Protein AF-A0AAP8TWR6-F1 (afdb_monomer)

Secondary structure (DSSP, 8-state):
--------EE----TT-HHHHHHHHHHHHHHHHHHHHHGGGGS-HHHHHHHHHTT----PPTTEEEE-HHHHHHHHSTT-EEEEEEEEEEEEEE-GGGEE---SS-SS--TTS------HHHHHHHHHHHTT-EETTEES---EEEEETTSS-EEESS-HHHHHHHHHTT--EEEEEEEEE---GGG-EEEEEETTTEEEEEETTEEEE-TTHHHHHHHHHHTT--EEEEEE-TTHHHHHHHHHHHHHHSEEE-

Radius of gyration: 19.68 Å; Cα contacts (8 Å, |Δi|>4): 459; chains: 1; bounding box: 56×36×54 Å

Structure (mmCIF, N/CA/C/O backbone):
data_AF-A0AAP8TWR6-F1
#
_entry.id   AF-A0AAP8TWR6-F1
#
loop_
_atom_site.group_PDB
_atom_site.id
_atom_site.type_symbol
_atom_site.label_atom_id
_atom_site.label_alt_id
_atom_site.label_comp_id
_atom_site.label_asym_id
_atom_site.label_entity_id
_atom_site.label_seq_id
_atom_site.pdbx_PDB_ins_code
_atom_site.Cartn_x
_atom_site.Cartn_y
_atom_site.Cartn_z
_atom_site.occupancy
_atom_site.B_iso_or_equiv
_atom_site.auth_seq_id
_atom_site.auth_comp_id
_atom_site.auth_asym_id
_atom_site.auth_atom_id
_atom_site.pdbx_PDB_model_num
ATOM 1 N N . MET A 1 1 ? 29.229 -14.280 -26.559 1.00 38.06 1 MET A N 1
ATOM 2 C CA . MET A 1 1 ? 28.395 -13.403 -25.715 1.00 38.06 1 MET A CA 1
ATOM 3 C C . MET A 1 1 ? 28.682 -13.798 -24.286 1.00 38.06 1 MET A C 1
ATOM 5 O O . MET A 1 1 ? 28.251 -14.865 -23.877 1.00 38.06 1 MET A O 1
ATOM 9 N N . GLU A 1 2 ? 29.515 -13.028 -23.591 1.00 31.95 2 GLU A N 1
ATOM 10 C CA . GLU A 1 2 ? 29.757 -13.240 -22.164 1.00 31.95 2 GLU A CA 1
ATOM 11 C C . GLU A 1 2 ? 28.466 -12.916 -21.410 1.00 31.95 2 GLU A C 1
ATOM 13 O O . GLU A 1 2 ? 27.998 -11.775 -21.433 1.00 31.95 2 GLU A O 1
ATOM 18 N N . GLU A 1 3 ? 27.874 -13.921 -20.761 1.00 39.59 3 GLU A N 1
ATOM 19 C CA . GLU A 1 3 ? 26.918 -13.695 -19.683 1.00 39.59 3 GLU A CA 1
ATOM 20 C C . GLU A 1 3 ? 27.670 -12.958 -18.577 1.00 39.59 3 GLU A C 1
ATOM 22 O O . GLU A 1 3 ? 28.347 -13.543 -17.734 1.00 39.59 3 GLU A O 1
ATOM 27 N N . THR A 1 4 ? 27.600 -11.629 -18.614 1.00 45.66 4 THR A N 1
ATOM 28 C CA . THR A 1 4 ? 27.973 -10.808 -17.472 1.00 45.66 4 THR A CA 1
ATOM 29 C C . THR A 1 4 ? 27.102 -11.299 -16.326 1.00 45.66 4 THR A C 1
ATOM 31 O O . THR A 1 4 ? 25.880 -11.163 -16.387 1.00 45.66 4 THR A O 1
ATOM 34 N N . ASN A 1 5 ? 27.718 -11.914 -15.316 1.00 43.50 5 ASN A N 1
ATOM 35 C CA . ASN A 1 5 ? 27.066 -12.323 -14.076 1.00 43.50 5 ASN A CA 1
ATOM 36 C C . ASN A 1 5 ? 26.522 -11.053 -13.398 1.00 43.50 5 ASN A C 1
ATOM 38 O O . ASN A 1 5 ? 27.193 -10.412 -12.590 1.00 43.50 5 ASN A O 1
ATOM 42 N N . ARG A 1 6 ? 25.335 -10.604 -13.824 1.00 60.56 6 ARG A N 1
ATOM 43 C CA . ARG A 1 6 ? 24.661 -9.427 -13.282 1.00 60.56 6 ARG A CA 1
ATOM 44 C C . ARG A 1 6 ? 24.234 -9.814 -11.873 1.00 60.56 6 ARG A C 1
ATOM 46 O O . ARG A 1 6 ? 23.309 -10.598 -11.695 1.00 60.56 6 ARG A O 1
ATOM 53 N N . GLU A 1 7 ? 24.924 -9.292 -10.870 1.00 59.78 7 GLU A N 1
ATOM 54 C CA . GLU A 1 7 ? 24.592 -9.550 -9.473 1.00 59.78 7 GLU A CA 1
ATOM 55 C C . GLU A 1 7 ? 23.308 -8.773 -9.121 1.00 59.78 7 GLU A C 1
ATOM 57 O O . GLU A 1 7 ? 23.325 -7.563 -8.894 1.00 59.78 7 GLU A O 1
ATOM 62 N N . PHE A 1 8 ? 22.156 -9.447 -9.153 1.00 65.56 8 PHE A N 1
ATOM 63 C CA . PHE A 1 8 ? 20.869 -8.879 -8.744 1.00 65.56 8 PHE A CA 1
ATOM 64 C C . PHE A 1 8 ? 20.155 -9.808 -7.767 1.00 65.56 8 PHE A C 1
ATOM 66 O O . PHE A 1 8 ? 20.268 -11.031 -7.834 1.00 65.56 8 PHE A O 1
ATOM 73 N N . ARG A 1 9 ? 19.386 -9.222 -6.844 1.00 68.38 9 ARG A N 1
ATOM 74 C CA . ARG A 1 9 ? 18.602 -10.000 -5.878 1.00 68.38 9 ARG A CA 1
ATOM 75 C C . ARG A 1 9 ? 17.223 -10.319 -6.441 1.00 68.38 9 ARG A C 1
ATOM 77 O O . ARG A 1 9 ? 16.503 -9.439 -6.918 1.00 68.38 9 ARG A O 1
ATOM 84 N N . VAL A 1 10 ? 16.838 -11.583 -6.337 1.00 71.12 10 VAL A N 1
ATOM 85 C CA . VAL A 1 10 ? 15.504 -12.062 -6.698 1.00 71.12 10 VAL A CA 1
ATOM 86 C C . VAL A 1 10 ? 14.616 -11.986 -5.454 1.00 71.12 10 VAL A C 1
ATOM 88 O O . VAL A 1 10 ? 14.799 -12.750 -4.513 1.00 71.12 10 VAL A O 1
ATOM 91 N N . GLU A 1 11 ? 13.647 -11.065 -5.430 1.00 67.12 11 GLU A N 1
ATOM 92 C CA . GLU A 1 11 ? 12.609 -11.010 -4.386 1.00 67.12 11 GLU A CA 1
ATOM 93 C C . GLU A 1 11 ? 11.291 -11.562 -4.943 1.00 67.12 11 GLU A C 1
ATOM 95 O O . GLU A 1 11 ? 10.291 -10.859 -5.114 1.00 67.12 11 GLU A O 1
ATOM 100 N N . LEU A 1 12 ? 11.295 -12.856 -5.263 1.00 70.88 12 LEU A N 1
ATOM 101 C CA . LEU A 1 12 ? 10.086 -13.571 -5.653 1.00 70.88 12 LEU A CA 1
ATOM 102 C C . LEU A 1 12 ? 9.461 -14.188 -4.407 1.00 70.88 12 LEU A C 1
ATOM 104 O O . LEU A 1 12 ? 9.844 -15.266 -3.969 1.00 70.88 12 LEU A O 1
ATOM 108 N N . PHE A 1 13 ? 8.485 -13.487 -3.839 1.00 80.56 13 PHE A N 1
ATOM 109 C CA . PHE A 1 13 ? 7.703 -14.025 -2.734 1.00 80.56 13 PHE A CA 1
ATOM 110 C C . PHE A 1 13 ? 6.843 -15.211 -3.180 1.00 80.56 13 PHE A C 1
ATOM 112 O O . PHE A 1 13 ? 6.324 -15.235 -4.306 1.00 80.56 13 PHE A O 1
ATOM 119 N N . GLU A 1 14 ? 6.634 -16.158 -2.266 1.00 85.44 14 GLU A N 1
ATOM 120 C CA . GLU A 1 14 ? 5.717 -17.272 -2.474 1.00 85.44 14 GLU A CA 1
ATOM 121 C C . GLU A 1 14 ? 4.294 -16.756 -2.700 1.00 85.44 14 GLU A C 1
ATOM 123 O O . GLU A 1 14 ? 3.710 -16.058 -1.876 1.00 85.44 14 GLU A O 1
ATOM 128 N N . TRP A 1 15 ? 3.704 -17.093 -3.847 1.00 85.12 15 TRP A N 1
ATOM 129 C CA . TRP A 1 15 ? 2.407 -16.533 -4.247 1.00 85.12 15 TRP A CA 1
ATOM 130 C C . TRP A 1 15 ? 1.225 -17.050 -3.419 1.00 85.12 15 TRP A C 1
ATOM 132 O O . TRP A 1 15 ? 0.131 -16.479 -3.442 1.00 85.12 15 TRP A O 1
ATOM 142 N N . THR A 1 16 ? 1.447 -18.158 -2.721 1.00 88.81 16 THR A N 1
ATOM 143 C CA . THR A 1 16 ? 0.513 -18.801 -1.799 1.00 88.81 16 THR A CA 1
ATOM 144 C C . THR A 1 16 ? 0.557 -18.194 -0.400 1.00 88.81 16 THR A C 1
ATOM 146 O O . THR A 1 16 ? -0.379 -18.427 0.363 1.00 88.81 16 THR A O 1
ATOM 149 N N . ASP A 1 17 ? 1.580 -17.394 -0.074 1.00 94.56 17 ASP A N 1
ATOM 150 C CA . ASP A 1 17 ? 1.707 -16.736 1.224 1.00 94.56 17 ASP A CA 1
ATOM 151 C C . ASP A 1 17 ? 0.493 -15.805 1.478 1.00 94.56 17 ASP A C 1
ATOM 153 O O . ASP A 1 17 ? 0.155 -14.960 0.631 1.00 94.56 17 ASP A O 1
ATOM 157 N N . PRO A 1 18 ? -0.194 -15.932 2.632 1.00 95.62 18 PRO A N 1
ATOM 158 C CA . PRO A 1 18 ? -1.339 -15.092 2.980 1.00 95.62 18 PRO A CA 1
ATOM 159 C C . PRO A 1 18 ? -1.054 -13.583 2.958 1.00 95.62 18 PRO A C 1
ATOM 161 O O . PRO A 1 18 ? -1.918 -12.804 2.546 1.00 95.62 18 PRO A O 1
ATOM 164 N N . LEU A 1 19 ? 0.138 -13.156 3.381 1.00 96.69 19 LEU A N 1
ATOM 165 C CA . LEU A 1 19 ? 0.573 -11.763 3.361 1.00 96.69 19 LEU A CA 1
ATOM 166 C C . LEU A 1 19 ? 0.763 -11.272 1.926 1.00 96.69 19 LEU A C 1
ATOM 168 O O . LEU A 1 19 ? 0.288 -10.188 1.587 1.00 96.69 19 LEU A O 1
ATOM 172 N N . VAL A 1 20 ? 1.378 -12.082 1.062 1.00 96.44 20 VAL A N 1
ATOM 173 C CA . VAL A 1 20 ? 1.543 -11.757 -0.367 1.00 96.44 20 VAL A CA 1
ATOM 174 C C . VAL A 1 20 ? 0.184 -11.610 -1.041 1.00 96.44 20 VAL A C 1
ATOM 176 O O . VAL A 1 20 ? -0.053 -10.630 -1.752 1.00 96.44 20 VAL A O 1
ATOM 179 N N . ARG A 1 21 ? -0.747 -12.533 -0.768 1.00 96.56 21 ARG A N 1
ATOM 180 C CA . ARG A 1 21 ? -2.128 -12.451 -1.261 1.00 96.56 21 ARG A CA 1
ATOM 181 C C . ARG A 1 21 ? -2.816 -11.169 -0.783 1.00 96.56 21 ARG A C 1
ATOM 183 O O . ARG A 1 21 ? -3.385 -10.454 -1.605 1.00 96.56 21 ARG A O 1
ATOM 190 N N . ALA A 1 22 ? -2.719 -10.838 0.505 1.00 97.38 22 ALA A N 1
ATOM 191 C CA . ALA A 1 22 ? -3.318 -9.624 1.056 1.00 97.38 22 ALA A CA 1
ATOM 192 C C . ALA A 1 22 ? -2.719 -8.343 0.442 1.00 97.38 22 ALA A C 1
ATOM 194 O O . ALA A 1 22 ? -3.460 -7.419 0.102 1.00 97.38 22 ALA A O 1
ATOM 195 N N . CYS A 1 23 ? -1.396 -8.284 0.257 1.00 97.62 23 CYS A N 1
ATOM 196 C CA . CYS A 1 23 ? -0.715 -7.158 -0.387 1.00 97.62 23 CYS A CA 1
ATOM 197 C C . CYS A 1 23 ? -1.128 -7.003 -1.855 1.00 97.62 23 CYS A C 1
ATOM 199 O O . CYS A 1 23 ? -1.402 -5.889 -2.301 1.00 97.62 23 CYS A O 1
ATOM 201 N N . ARG A 1 24 ? -1.243 -8.108 -2.596 1.00 95.88 24 ARG A N 1
ATOM 202 C CA . ARG A 1 24 ? -1.737 -8.107 -3.977 1.00 95.88 24 ARG A CA 1
ATOM 203 C C . ARG A 1 24 ? -3.170 -7.586 -4.066 1.00 95.88 24 ARG A C 1
ATOM 205 O O . ARG A 1 24 ? -3.460 -6.731 -4.898 1.00 95.88 24 ARG A O 1
ATOM 212 N N . ASP A 1 25 ? -4.060 -8.069 -3.205 1.00 96.06 25 ASP A N 1
ATOM 213 C CA . ASP A 1 25 ? -5.462 -7.643 -3.198 1.00 96.06 25 ASP A CA 1
ATOM 214 C C . ASP A 1 25 ? -5.584 -6.154 -2.801 1.00 96.06 25 ASP A C 1
ATOM 216 O O . ASP A 1 25 ? -6.418 -5.419 -3.336 1.00 96.06 25 ASP A O 1
ATOM 220 N N . PHE A 1 26 ? -4.693 -5.667 -1.930 1.00 96.81 26 PHE A N 1
ATOM 221 C CA . PHE A 1 26 ? -4.555 -4.246 -1.606 1.00 96.81 26 PHE A CA 1
ATOM 222 C C . PHE A 1 26 ? -4.091 -3.399 -2.807 1.00 96.81 26 PHE A C 1
ATOM 224 O O . PHE A 1 26 ? -4.663 -2.335 -3.061 1.00 96.81 26 PHE A O 1
ATOM 231 N N . VAL A 1 27 ? -3.102 -3.864 -3.580 1.00 95.88 27 VAL A N 1
ATOM 232 C CA . VAL A 1 27 ? -2.664 -3.194 -4.821 1.00 95.88 27 VAL A CA 1
ATOM 233 C C . VAL A 1 27 ? -3.794 -3.172 -5.851 1.00 95.88 27 VAL A C 1
ATOM 235 O O . VAL A 1 27 ? -4.091 -2.113 -6.401 1.00 95.88 27 VAL A O 1
ATOM 238 N N . ALA A 1 28 ? -4.483 -4.299 -6.050 1.00 93.06 28 ALA A N 1
ATOM 239 C CA . ALA A 1 28 ? -5.618 -4.399 -6.966 1.00 93.06 28 ALA A CA 1
ATOM 240 C C . ALA A 1 28 ? -6.756 -3.437 -6.586 1.00 93.06 28 ALA A C 1
ATOM 242 O O . ALA A 1 28 ? -7.365 -2.811 -7.453 1.00 93.06 28 ALA A O 1
ATOM 243 N N . PHE A 1 29 ? -7.012 -3.254 -5.288 1.00 92.12 29 PHE A N 1
ATOM 244 C CA . PHE A 1 29 ? -7.971 -2.262 -4.809 1.00 92.12 29 PHE A CA 1
ATOM 245 C C . PHE A 1 29 ? -7.568 -0.827 -5.179 1.00 92.12 29 PHE A C 1
ATOM 247 O O . PHE A 1 29 ? -8.417 -0.053 -5.626 1.00 92.12 29 PHE A O 1
ATOM 254 N N . LYS A 1 30 ? -6.286 -0.464 -5.037 1.00 91.06 30 LYS A N 1
ATOM 255 C CA . LYS A 1 30 ? -5.791 0.849 -5.481 1.00 91.06 30 LYS A CA 1
ATOM 256 C C . LYS A 1 30 ? -5.941 1.017 -6.994 1.00 91.06 30 LYS A C 1
ATOM 258 O O . LYS A 1 30 ? -6.440 2.049 -7.438 1.00 91.06 30 LYS A O 1
ATOM 263 N N . ASP A 1 31 ? -5.551 0.009 -7.772 1.00 89.12 31 ASP A N 1
ATOM 264 C CA . ASP A 1 31 ? -5.664 0.038 -9.233 1.00 89.12 31 ASP A CA 1
ATOM 265 C C . ASP A 1 31 ? -7.131 0.217 -9.668 1.00 89.12 31 ASP A C 1
ATOM 267 O O . ASP A 1 31 ? -7.424 1.029 -10.548 1.00 89.12 31 ASP A O 1
ATOM 271 N N . ALA A 1 32 ? -8.071 -0.451 -8.991 1.00 85.12 32 ALA A N 1
ATOM 272 C CA . ALA A 1 32 ? -9.503 -0.295 -9.226 1.00 85.12 32 ALA A CA 1
ATOM 273 C C . ALA A 1 32 ? -10.015 1.112 -8.869 1.00 85.12 32 ALA A C 1
ATOM 275 O O . ALA A 1 32 ? -10.866 1.653 -9.581 1.00 85.12 32 ALA A O 1
ATOM 276 N N . ILE A 1 33 ? -9.510 1.736 -7.796 1.00 82.00 33 ILE A N 1
ATOM 277 C CA . ILE A 1 33 ? -9.807 3.148 -7.500 1.00 82.00 33 ILE A CA 1
ATOM 278 C C . ILE A 1 33 ? -9.303 4.032 -8.642 1.00 82.00 33 ILE A C 1
ATOM 280 O O . ILE A 1 33 ? -10.068 4.830 -9.173 1.00 82.00 33 ILE A O 1
ATOM 284 N N . ASP A 1 34 ? -8.052 3.874 -9.070 1.00 82.75 34 ASP A N 1
ATOM 285 C CA . ASP A 1 34 ? -7.477 4.704 -10.130 1.00 82.75 34 ASP A CA 1
ATOM 286 C C . ASP A 1 34 ? -8.198 4.532 -11.475 1.00 82.75 34 ASP A C 1
ATOM 288 O O . ASP A 1 34 ? -8.420 5.512 -12.187 1.00 82.75 34 ASP A O 1
ATOM 292 N N . MET A 1 35 ? -8.611 3.308 -11.821 1.00 78.81 35 MET A N 1
ATOM 293 C CA . MET A 1 35 ? -9.450 3.049 -12.995 1.00 78.81 35 MET A CA 1
ATOM 294 C C . MET A 1 35 ? -10.792 3.774 -12.899 1.00 78.81 35 MET A C 1
ATOM 296 O O . MET A 1 35 ? -11.198 4.459 -13.840 1.00 78.81 35 MET A O 1
ATOM 300 N N . ASN A 1 36 ? -11.454 3.680 -11.744 1.00 74.75 36 ASN A N 1
ATOM 301 C CA . ASN A 1 36 ? -12.694 4.404 -11.493 1.00 74.75 36 ASN A CA 1
ATOM 302 C C . ASN A 1 36 ? -12.504 5.921 -11.607 1.00 74.75 36 ASN A C 1
ATOM 304 O O . ASN A 1 36 ? -13.398 6.594 -12.119 1.00 74.75 36 ASN A O 1
ATOM 308 N N . ASN A 1 37 ? -11.346 6.449 -11.195 1.00 73.56 37 ASN A N 1
ATOM 309 C CA . ASN A 1 37 ? -11.042 7.876 -11.286 1.00 73.56 37 ASN A CA 1
ATOM 310 C C . ASN A 1 37 ? -10.997 8.370 -12.735 1.00 73.56 37 ASN A C 1
ATOM 312 O O . ASN A 1 37 ? -11.527 9.437 -13.040 1.00 73.56 37 ASN A O 1
ATOM 316 N N . ARG A 1 38 ? -10.439 7.568 -13.647 1.00 72.06 38 ARG A N 1
ATOM 317 C CA . ARG A 1 38 ? -10.414 7.894 -15.082 1.00 72.06 38 ARG A CA 1
ATOM 318 C C . ARG A 1 38 ? -11.809 7.870 -15.703 1.00 72.06 38 ARG A C 1
ATOM 320 O O . ARG A 1 38 ? -12.101 8.679 -16.577 1.00 72.06 38 ARG A O 1
ATOM 327 N N . ALA A 1 39 ? -12.682 6.992 -15.214 1.00 67.94 39 ALA A N 1
ATOM 328 C CA . ALA A 1 39 ? -14.060 6.870 -15.684 1.00 67.94 39 ALA A CA 1
ATOM 329 C C . ALA A 1 39 ? -15.003 7.970 -15.152 1.00 67.94 39 ALA A C 1
ATOM 331 O O . ALA A 1 39 ? -16.143 8.055 -15.605 1.00 67.94 39 ALA A O 1
ATOM 332 N N . VAL A 1 40 ? -14.560 8.843 -14.229 1.00 64.50 40 VAL A N 1
ATOM 333 C CA . VAL A 1 40 ? -15.422 9.871 -13.608 1.00 64.50 40 VAL A CA 1
ATOM 334 C C . VAL A 1 40 ? -16.123 10.738 -14.647 1.00 64.50 40 VAL A C 1
ATOM 336 O O . VAL A 1 40 ? -17.307 11.029 -14.481 1.00 64.50 40 VAL A O 1
ATOM 339 N N . GLY A 1 41 ? -15.428 11.097 -15.732 1.00 58.53 41 GLY A N 1
ATOM 340 C CA . GLY A 1 41 ? -15.960 11.910 -16.829 1.00 58.53 41 GLY A CA 1
ATOM 341 C C . GLY A 1 41 ? -17.203 11.331 -17.514 1.00 58.53 41 GLY A C 1
ATOM 342 O O . GLY A 1 41 ? -17.997 12.107 -18.032 1.00 58.53 41 GLY A O 1
ATOM 343 N N . VAL A 1 42 ? -17.405 10.011 -17.443 1.00 60.94 42 VAL A N 1
ATOM 344 C CA . VAL A 1 42 ? -18.504 9.279 -18.096 1.00 60.94 42 VAL A CA 1
ATOM 345 C C . VAL A 1 42 ? -19.768 9.242 -17.228 1.00 60.94 42 VAL A C 1
ATOM 347 O O . VAL A 1 42 ? -20.880 9.183 -17.743 1.00 60.94 42 VAL A O 1
ATOM 350 N N . TYR A 1 43 ? -19.632 9.311 -15.899 1.00 64.00 43 TYR A N 1
ATOM 351 C CA . TYR A 1 43 ? -20.784 9.230 -14.997 1.00 64.00 43 TYR A CA 1
ATOM 352 C C . TYR A 1 43 ? -21.609 10.522 -14.972 1.00 64.00 43 TYR A C 1
ATOM 354 O O . TYR A 1 43 ? -21.055 11.621 -14.861 1.00 64.00 43 TYR A O 1
ATOM 362 N N . SER A 1 44 ? -22.937 10.376 -14.960 1.00 67.56 44 SER A N 1
ATOM 363 C CA . SER A 1 44 ? -23.882 11.480 -14.769 1.00 67.56 44 SER A CA 1
ATOM 364 C C . SER A 1 44 ? -23.723 12.147 -13.393 1.00 67.56 44 SER A C 1
ATOM 366 O O . SER A 1 44 ? -23.256 11.544 -12.420 1.00 67.56 44 SER A O 1
ATOM 368 N N . LEU A 1 45 ? -24.141 13.413 -13.282 1.00 69.19 45 LEU A N 1
ATOM 369 C CA . LEU A 1 45 ? -24.064 14.187 -12.033 1.00 69.19 45 LEU A CA 1
ATOM 370 C C . LEU A 1 45 ? -24.821 13.524 -10.870 1.00 69.19 45 LEU A C 1
ATOM 372 O O . LEU A 1 45 ? -24.369 13.583 -9.725 1.00 69.19 45 LEU A O 1
ATOM 376 N N . THR A 1 46 ? -25.954 12.880 -11.151 1.00 70.81 46 THR A N 1
ATOM 377 C CA . THR A 1 46 ? -26.763 12.159 -10.158 1.00 70.81 46 THR A CA 1
ATOM 378 C C . THR A 1 46 ? -26.031 10.927 -9.636 1.00 70.81 46 THR A C 1
ATOM 380 O O . THR A 1 46 ? -25.932 10.744 -8.422 1.00 70.81 46 THR A O 1
ATOM 383 N N . PHE A 1 47 ? -25.418 10.140 -10.522 1.00 70.19 47 PHE A N 1
ATOM 384 C CA . PHE A 1 47 ? -24.652 8.957 -10.135 1.00 70.19 47 PHE A CA 1
ATOM 385 C C . PHE A 1 47 ? -23.416 9.312 -9.295 1.00 70.19 47 PHE A C 1
ATOM 387 O O . PHE A 1 47 ? -23.132 8.645 -8.301 1.00 70.19 47 PHE A O 1
ATOM 394 N N . ARG A 1 48 ? -22.735 10.425 -9.610 1.00 67.50 48 ARG A N 1
ATOM 395 C CA . ARG A 1 48 ? -21.627 10.958 -8.790 1.00 67.50 48 ARG A CA 1
ATOM 396 C C . ARG A 1 48 ? -22.083 11.368 -7.382 1.00 67.50 48 ARG A C 1
ATOM 398 O O . ARG A 1 48 ? -21.387 11.100 -6.406 1.00 67.50 48 ARG A O 1
ATOM 405 N N . LYS A 1 49 ? -23.264 11.988 -7.241 1.00 66.06 49 LYS A N 1
ATOM 406 C CA . LYS A 1 49 ? -23.830 12.350 -5.923 1.00 66.06 49 LYS A CA 1
ATOM 407 C C . LYS A 1 49 ? -24.172 11.114 -5.085 1.00 66.06 49 LYS A C 1
ATOM 409 O O . LYS A 1 49 ? -23.844 11.084 -3.901 1.00 66.06 49 LYS A O 1
ATOM 414 N N . ILE A 1 50 ? -24.768 10.092 -5.701 1.00 66.25 50 ILE A N 1
ATOM 415 C CA . ILE A 1 50 ? -25.096 8.815 -5.045 1.00 66.25 50 ILE A CA 1
ATOM 416 C C . ILE A 1 50 ? -23.815 8.123 -4.567 1.00 66.25 50 ILE A C 1
ATOM 418 O O . ILE A 1 50 ? -23.684 7.768 -3.398 1.00 66.25 50 ILE A O 1
ATOM 422 N N . ARG A 1 51 ? -22.817 8.009 -5.440 1.00 63.88 51 ARG A N 1
ATOM 423 C CA . ARG A 1 51 ? -21.511 7.435 -5.104 1.00 63.88 51 ARG A CA 1
ATOM 424 C C . ARG A 1 51 ? -20.810 8.186 -3.969 1.00 63.88 51 ARG A C 1
ATOM 426 O O . ARG A 1 51 ? -20.338 7.553 -3.025 1.00 63.88 51 ARG A O 1
ATOM 433 N N . LYS A 1 52 ? -20.812 9.523 -3.996 1.00 64.38 52 LYS A N 1
ATOM 434 C CA . LYS A 1 52 ? -20.286 10.361 -2.906 1.00 64.38 52 LYS A CA 1
ATOM 435 C C . LYS A 1 52 ? -20.998 10.098 -1.576 1.00 64.38 52 LYS A C 1
ATOM 437 O O . LYS A 1 52 ? -20.342 10.039 -0.536 1.00 64.38 52 LYS A O 1
ATOM 442 N N . PHE A 1 53 ? -22.315 9.892 -1.604 1.00 57.06 53 PHE A N 1
ATOM 443 C CA . PHE A 1 53 ? -23.105 9.544 -0.422 1.00 57.06 53 PHE A CA 1
ATOM 444 C C . PHE A 1 53 ? -22.720 8.172 0.158 1.00 57.06 53 PHE A C 1
ATOM 446 O O . PHE A 1 53 ? -22.534 8.050 1.368 1.00 57.06 53 PHE A O 1
ATOM 453 N N . PHE A 1 54 ? -22.471 7.172 -0.694 1.00 56.44 54 PHE A N 1
ATOM 454 C CA . PHE A 1 54 ? -21.973 5.851 -0.281 1.00 56.44 54 PHE A CA 1
ATOM 455 C C . PHE A 1 54 ? -20.472 5.822 0.068 1.00 56.44 54 PHE A C 1
ATOM 457 O O . PHE A 1 54 ? -19.917 4.773 0.400 1.00 56.44 54 PHE A O 1
ATOM 464 N N . GLY A 1 55 ? -19.795 6.974 0.041 1.00 53.03 55 GLY A N 1
ATOM 465 C CA . GLY A 1 55 ? -18.375 7.078 0.364 1.00 53.03 55 GLY A CA 1
ATOM 466 C C . GLY A 1 55 ? -17.457 6.484 -0.704 1.00 53.03 55 GLY A C 1
ATOM 467 O O . GLY A 1 55 ? -16.294 6.201 -0.400 1.00 53.03 55 GLY A O 1
ATOM 468 N N . CYS A 1 56 ? -17.960 6.305 -1.930 1.00 53.50 56 CYS A N 1
ATOM 469 C CA . CYS A 1 56 ? -17.123 6.160 -3.110 1.00 53.50 56 CYS A CA 1
ATOM 470 C C . CYS A 1 56 ? -16.414 7.500 -3.347 1.00 53.50 56 CYS A C 1
ATOM 472 O O . CYS A 1 56 ? -16.991 8.571 -3.156 1.00 53.50 56 CYS A O 1
ATOM 474 N N . TYR A 1 57 ? -15.132 7.411 -3.677 1.00 56.81 57 TYR A N 1
ATOM 475 C CA . TYR A 1 57 ? -14.106 8.449 -3.592 1.00 56.81 57 TYR A CA 1
ATOM 476 C C . TYR A 1 57 ? -14.285 9.633 -4.561 1.00 56.81 57 TYR A C 1
ATOM 478 O O . TYR A 1 57 ? -13.325 10.010 -5.199 1.00 56.81 57 TYR A O 1
ATOM 486 N N . ASP A 1 58 ? -15.458 10.253 -4.674 1.00 51.31 58 ASP A N 1
ATOM 487 C CA . ASP A 1 58 ? -15.804 11.176 -5.767 1.00 51.31 58 ASP A CA 1
ATOM 488 C C . ASP A 1 58 ? -15.576 12.679 -5.448 1.00 51.31 58 ASP A C 1
ATOM 490 O O . ASP A 1 58 ? -16.321 13.537 -5.915 1.00 51.31 58 ASP A O 1
ATOM 494 N N . ASP A 1 59 ? -14.519 13.035 -4.706 1.00 54.22 59 ASP A N 1
ATOM 495 C CA . ASP A 1 59 ? -13.935 14.400 -4.761 1.00 54.22 59 ASP A CA 1
ATOM 496 C C . ASP A 1 59 ? -12.738 14.406 -5.741 1.00 54.22 59 ASP A C 1
ATOM 498 O O . ASP A 1 59 ? -11.667 14.965 -5.492 1.00 54.22 59 ASP A O 1
ATOM 502 N N . LEU A 1 60 ? -12.898 13.704 -6.864 1.00 59.81 60 LEU A N 1
ATOM 503 C CA . LEU A 1 60 ? -11.859 13.565 -7.878 1.00 59.81 60 LEU A CA 1
ATOM 504 C C . LEU A 1 60 ? -11.865 14.792 -8.767 1.00 59.81 60 LEU A C 1
ATOM 506 O O . LEU A 1 60 ? -12.880 15.137 -9.374 1.00 59.81 60 LEU A O 1
ATOM 510 N N . LYS A 1 61 ? -10.723 15.476 -8.826 1.00 62.22 61 LYS A N 1
ATOM 511 C CA . LYS A 1 61 ? -10.559 16.638 -9.691 1.00 62.22 61 LYS A CA 1
ATOM 512 C C . LYS A 1 61 ? -10.702 16.173 -11.143 1.00 62.22 61 LYS A C 1
ATOM 514 O O . LYS A 1 61 ? -10.180 15.125 -11.517 1.00 62.22 61 LYS A O 1
ATOM 519 N N . ARG A 1 62 ? -11.391 16.957 -11.976 1.00 63.41 62 ARG A N 1
ATOM 520 C CA . ARG A 1 62 ? -11.471 16.703 -13.424 1.00 63.41 62 ARG A CA 1
ATOM 521 C C . ARG A 1 62 ? -10.048 16.533 -13.984 1.00 63.41 62 ARG A C 1
ATOM 523 O O . ARG A 1 62 ? -9.170 17.322 -13.643 1.00 63.41 62 ARG A O 1
ATOM 530 N N . GLY A 1 63 ? -9.822 15.484 -14.777 1.00 64.44 63 GLY A N 1
ATOM 531 C CA . GLY A 1 63 ? -8.498 15.144 -15.318 1.00 64.44 63 GLY A CA 1
ATOM 532 C C . GLY A 1 63 ? -7.579 14.351 -14.375 1.00 64.44 63 GLY A C 1
ATOM 533 O O . GLY A 1 63 ? -6.445 14.063 -14.751 1.00 64.44 63 GLY A O 1
ATOM 534 N N . ALA A 1 64 ? -8.034 13.980 -13.171 1.00 71.94 64 ALA A N 1
ATOM 535 C CA . ALA A 1 64 ? -7.275 13.102 -12.285 1.00 71.94 64 ALA A CA 1
ATOM 536 C C . ALA A 1 64 ? -7.170 11.680 -12.858 1.00 71.94 64 ALA A C 1
ATOM 538 O O . ALA A 1 64 ? -8.167 11.080 -13.258 1.00 71.94 64 ALA A O 1
ATOM 539 N N . THR A 1 65 ? -5.961 11.125 -12.868 1.00 74.25 65 THR A N 1
ATOM 540 C CA . THR A 1 65 ? -5.667 9.827 -13.500 1.00 74.25 65 THR A CA 1
ATOM 541 C C . THR A 1 65 ? -5.364 8.718 -12.497 1.00 74.25 65 THR A C 1
ATOM 543 O O . THR A 1 65 ? -5.541 7.535 -12.811 1.00 74.25 65 THR A O 1
ATOM 546 N N . ALA A 1 66 ? -4.910 9.101 -11.302 1.00 79.75 66 ALA A N 1
ATOM 547 C CA . ALA A 1 66 ? -4.596 8.221 -10.185 1.00 79.75 66 ALA A CA 1
ATOM 548 C C . ALA A 1 66 ? -4.432 9.018 -8.879 1.00 79.75 66 ALA A C 1
ATOM 550 O O . ALA A 1 66 ? -4.129 10.213 -8.896 1.00 79.75 66 ALA A O 1
ATOM 551 N N . ILE A 1 67 ? -4.580 8.355 -7.732 1.00 83.31 67 ILE A N 1
ATOM 552 C CA . ILE A 1 67 ? -4.090 8.880 -6.448 1.00 83.31 67 ILE A CA 1
ATOM 553 C C . ILE A 1 67 ? -2.572 8.673 -6.398 1.00 83.31 67 ILE A C 1
ATOM 555 O O . ILE A 1 67 ? -2.083 7.594 -6.758 1.00 83.31 67 ILE A O 1
ATOM 559 N N . MET A 1 68 ? -1.830 9.685 -5.927 1.00 86.94 68 MET A N 1
ATOM 560 C CA . MET A 1 68 ? -0.376 9.590 -5.759 1.00 86.94 68 MET A CA 1
ATOM 561 C C . MET A 1 68 ? -0.016 8.342 -4.930 1.00 86.94 68 MET A C 1
ATOM 563 O O . MET A 1 68 ? -0.468 8.239 -3.786 1.00 86.94 68 MET A O 1
ATOM 567 N N . PRO A 1 69 ? 0.783 7.390 -5.460 1.00 90.88 69 PRO A N 1
ATOM 568 C CA . PRO A 1 69 ? 0.970 6.084 -4.823 1.00 90.88 69 PRO A CA 1
ATOM 569 C C . PRO A 1 69 ? 1.513 6.154 -3.397 1.00 90.88 69 PRO A C 1
ATOM 571 O O . PRO A 1 69 ? 0.993 5.481 -2.510 1.00 90.88 69 PRO A O 1
ATOM 574 N N . PHE A 1 70 ? 2.514 7.005 -3.162 1.00 90.69 70 PHE A N 1
ATOM 575 C CA . PHE A 1 70 ? 3.116 7.154 -1.839 1.00 90.69 70 PHE A CA 1
ATOM 576 C C . PHE A 1 70 ? 2.152 7.795 -0.830 1.00 90.69 70 PHE A C 1
ATOM 578 O O . PHE A 1 70 ? 2.064 7.346 0.307 1.00 90.69 70 PHE A O 1
ATOM 585 N N . HIS A 1 71 ? 1.344 8.770 -1.258 1.00 89.50 71 HIS A N 1
ATOM 586 C CA . HIS A 1 71 ? 0.316 9.371 -0.399 1.00 89.50 71 HIS A CA 1
ATOM 587 C C . HIS A 1 71 ? -0.786 8.369 -0.038 1.00 89.50 71 HIS A C 1
ATOM 589 O O . HIS A 1 71 ? -1.223 8.290 1.109 1.00 89.50 71 HIS A O 1
ATOM 595 N N . PHE A 1 72 ? -1.215 7.554 -1.007 1.00 91.69 72 PHE A N 1
ATOM 596 C CA . PHE A 1 72 ? -2.150 6.459 -0.752 1.00 91.69 72 PHE A CA 1
ATOM 597 C C . PHE A 1 72 ? -1.577 5.463 0.265 1.00 91.69 72 PHE A C 1
ATOM 599 O O . PHE A 1 72 ? -2.274 5.085 1.210 1.00 91.69 72 PHE A O 1
ATOM 606 N N . LEU A 1 73 ? -0.300 5.092 0.111 1.00 93.81 73 LEU A N 1
ATOM 607 C CA . LEU A 1 73 ? 0.404 4.243 1.067 1.00 93.81 73 LEU A CA 1
ATOM 608 C C . LEU A 1 73 ? 0.410 4.869 2.463 1.00 93.81 73 LEU A C 1
ATOM 610 O O . LEU A 1 73 ? 0.023 4.192 3.404 1.00 93.81 73 LEU A O 1
ATOM 614 N N . GLN A 1 74 ? 0.789 6.139 2.616 1.00 93.06 74 GLN A N 1
ATOM 615 C CA . GLN A 1 74 ? 0.837 6.803 3.925 1.00 93.06 74 GLN A CA 1
ATOM 616 C C . GLN A 1 74 ? -0.530 6.874 4.615 1.00 93.06 74 GLN A C 1
ATOM 618 O O . GLN A 1 74 ? -0.607 6.927 5.836 1.00 93.06 74 GLN A O 1
ATOM 623 N N . LEU A 1 75 ? -1.632 6.846 3.871 1.00 92.12 75 LEU A N 1
ATOM 624 C CA . LEU A 1 75 ? -2.963 6.770 4.473 1.00 92.12 75 LEU A CA 1
ATOM 625 C C . LEU A 1 75 ? -3.356 5.346 4.864 1.00 92.12 75 LEU A C 1
ATOM 627 O O . LEU A 1 75 ? -4.041 5.158 5.866 1.00 92.12 75 LEU A O 1
ATOM 631 N N . ALA A 1 76 ? -2.942 4.346 4.087 1.00 94.69 76 ALA A N 1
ATOM 632 C CA . ALA A 1 76 ? -3.179 2.942 4.406 1.00 94.69 76 ALA A CA 1
ATOM 633 C C . ALA A 1 76 ? -2.257 2.432 5.530 1.00 94.69 76 ALA A C 1
ATOM 635 O O . ALA A 1 76 ? -2.697 1.687 6.396 1.00 94.69 76 ALA A O 1
ATOM 636 N N . PHE A 1 77 ? -1.002 2.870 5.549 1.00 96.31 77 PHE A N 1
ATOM 637 C CA . PHE A 1 77 ? 0.069 2.435 6.443 1.00 96.31 77 PHE A CA 1
ATOM 638 C C . PHE A 1 77 ? 0.742 3.666 7.081 1.00 96.31 77 PHE A C 1
ATOM 640 O O . PHE A 1 77 ? 1.864 4.032 6.717 1.00 96.31 77 PHE A O 1
ATOM 647 N N . PRO A 1 78 ? 0.063 4.327 8.040 1.00 93.81 78 PRO A N 1
ATOM 648 C CA . PRO A 1 78 ? 0.374 5.687 8.501 1.00 93.81 78 PRO A CA 1
ATOM 649 C C . PRO A 1 78 ? 1.627 5.849 9.361 1.00 93.81 78 PRO A C 1
ATOM 651 O O . PRO A 1 78 ? 1.924 6.962 9.791 1.00 93.81 78 PRO A O 1
ATOM 654 N N . PHE A 1 79 ? 2.361 4.764 9.597 1.00 96.25 79 PHE A N 1
ATOM 655 C CA . PHE A 1 79 ? 3.650 4.770 10.289 1.00 96.25 79 PHE A CA 1
ATOM 656 C C . PHE A 1 79 ? 4.820 4.404 9.368 1.00 96.25 79 PHE A C 1
ATOM 658 O O . PHE A 1 79 ? 5.921 4.149 9.845 1.00 96.25 79 PHE A O 1
ATOM 665 N N . THR A 1 80 ? 4.584 4.378 8.054 1.00 95.94 80 THR A N 1
ATOM 666 C CA . THR A 1 80 ? 5.661 4.278 7.067 1.00 95.94 80 THR A CA 1
ATOM 667 C C . THR A 1 80 ? 6.488 5.560 7.076 1.00 95.94 80 THR A C 1
ATOM 669 O O . THR A 1 80 ? 5.924 6.652 6.990 1.00 95.94 80 THR A O 1
ATOM 672 N N . ASP A 1 81 ? 7.811 5.429 7.120 1.00 93.88 81 ASP A N 1
ATOM 673 C CA . ASP A 1 81 ? 8.733 6.562 7.173 1.00 93.88 81 ASP A CA 1
ATOM 674 C C . ASP A 1 81 ? 9.809 6.434 6.088 1.00 93.88 81 ASP A C 1
ATOM 676 O O . ASP A 1 81 ? 10.709 5.601 6.177 1.00 93.88 81 ASP A O 1
ATOM 680 N N . SER A 1 82 ? 9.714 7.272 5.051 1.00 90.50 82 SER A N 1
ATOM 681 C CA . SER A 1 82 ? 10.683 7.301 3.948 1.00 90.50 82 SER A CA 1
ATOM 682 C C . SER A 1 82 ? 12.003 7.979 4.305 1.00 90.50 82 SER A C 1
ATOM 684 O O . SER A 1 82 ? 12.958 7.852 3.542 1.00 90.50 82 SER A O 1
ATOM 686 N N . SER A 1 83 ? 12.069 8.713 5.423 1.00 90.69 83 SER A N 1
ATOM 687 C CA . SER A 1 83 ? 13.320 9.327 5.882 1.00 90.69 83 SER A CA 1
ATOM 688 C C . SER A 1 83 ? 14.263 8.298 6.511 1.00 90.69 83 SER A C 1
ATOM 690 O O . SER A 1 83 ? 15.480 8.458 6.457 1.00 90.69 83 SER A O 1
ATOM 692 N N . LYS A 1 84 ? 13.709 7.199 7.038 1.00 91.25 84 LYS A N 1
ATOM 693 C CA . LYS A 1 84 ? 14.462 6.096 7.635 1.00 91.25 84 LYS A CA 1
ATOM 694 C C . LYS A 1 84 ? 14.729 5.006 6.603 1.00 91.25 84 LYS A C 1
ATOM 696 O O . LYS A 1 84 ? 13.822 4.287 6.181 1.00 91.25 84 LYS A O 1
ATOM 701 N N . CYS A 1 85 ? 15.993 4.898 6.213 1.00 89.75 85 CYS A N 1
ATOM 702 C CA . CYS A 1 85 ? 16.502 3.855 5.332 1.00 89.75 85 CYS A CA 1
ATOM 703 C C . CYS A 1 85 ? 16.841 2.594 6.138 1.00 89.75 85 CYS A C 1
ATOM 705 O O . CYS A 1 85 ? 17.560 2.687 7.129 1.00 89.75 85 CYS A O 1
ATOM 707 N N . ILE A 1 86 ? 16.326 1.438 5.712 1.00 90.75 86 ILE A N 1
ATOM 708 C CA . ILE A 1 86 ? 16.754 0.118 6.207 1.00 90.75 86 ILE A CA 1
ATOM 709 C C . ILE A 1 86 ? 17.787 -0.481 5.248 1.00 90.75 86 ILE A C 1
ATOM 711 O O . ILE A 1 86 ? 18.793 -1.025 5.686 1.00 90.75 86 ILE A O 1
ATOM 715 N N . GLU A 1 87 ? 17.543 -0.368 3.940 1.00 89.81 87 GLU A N 1
ATOM 716 C CA . GLU A 1 87 ? 18.459 -0.832 2.896 1.00 89.81 87 GLU A CA 1
ATOM 717 C C . GLU A 1 87 ? 18.550 0.224 1.799 1.00 89.81 87 GLU A C 1
ATOM 719 O O . GLU A 1 87 ? 17.518 0.720 1.332 1.00 89.81 87 GLU A O 1
ATOM 724 N N . GLU A 1 88 ? 19.774 0.529 1.369 1.00 89.81 88 GLU A N 1
ATOM 725 C CA . GLU A 1 88 ? 20.020 1.407 0.229 1.00 89.81 88 GLU A CA 1
ATOM 726 C C . GLU A 1 88 ? 19.529 0.800 -1.090 1.00 89.81 88 GLU A C 1
ATOM 728 O O . GLU A 1 88 ? 19.175 -0.377 -1.182 1.00 89.81 88 GLU A O 1
ATOM 733 N N . TYR A 1 89 ? 19.492 1.643 -2.118 1.00 88.69 89 TYR A N 1
ATOM 734 C CA . TYR A 1 89 ? 19.057 1.279 -3.459 1.00 88.69 89 TYR A CA 1
ATOM 735 C C . TYR A 1 89 ? 19.830 0.079 -4.026 1.00 88.69 89 TYR A C 1
ATOM 737 O O . TYR A 1 89 ? 21.049 0.121 -4.182 1.00 88.69 89 TYR A O 1
ATOM 745 N N . GLN A 1 90 ? 19.096 -0.980 -4.364 1.00 87.88 90 GLN A N 1
ATOM 746 C CA . GLN A 1 90 ? 19.610 -2.180 -5.019 1.00 87.88 90 GLN A CA 1
ATOM 747 C C . GLN A 1 90 ? 18.704 -2.574 -6.180 1.00 87.88 90 GLN A C 1
ATOM 749 O O . GLN A 1 90 ? 17.478 -2.469 -6.089 1.00 87.88 90 GLN A O 1
ATOM 754 N N . ILE A 1 91 ? 19.297 -3.088 -7.258 1.00 87.81 91 ILE A N 1
ATOM 755 C CA . ILE A 1 91 ? 18.517 -3.655 -8.356 1.00 87.81 91 ILE A CA 1
ATOM 756 C C . ILE A 1 91 ? 17.928 -4.991 -7.897 1.00 87.81 91 ILE A C 1
ATOM 758 O O . ILE A 1 91 ? 18.650 -5.912 -7.507 1.00 87.81 91 ILE A O 1
ATOM 762 N N . LYS A 1 92 ? 16.599 -5.086 -7.944 1.00 89.12 92 LYS A N 1
ATOM 763 C CA . LYS A 1 92 ? 15.844 -6.287 -7.586 1.00 89.12 92 LYS A CA 1
ATOM 764 C C . LYS A 1 92 ? 14.894 -6.669 -8.712 1.00 89.12 92 LYS A C 1
ATOM 766 O O . LYS A 1 92 ? 14.311 -5.799 -9.364 1.00 89.12 92 LYS A O 1
ATOM 771 N N . GLN A 1 93 ? 14.706 -7.969 -8.913 1.00 89.50 93 GLN A N 1
ATOM 772 C CA . GLN A 1 93 ? 13.609 -8.475 -9.732 1.00 89.50 93 GLN A CA 1
ATOM 773 C C . GLN A 1 93 ? 12.347 -8.555 -8.865 1.00 89.50 93 GLN A C 1
ATOM 775 O O . GLN A 1 93 ? 12.331 -9.266 -7.859 1.00 89.50 93 GLN A O 1
ATOM 780 N N . ILE A 1 94 ? 11.302 -7.815 -9.241 1.00 91.06 94 ILE A N 1
ATOM 781 C CA . ILE A 1 94 ? 10.060 -7.680 -8.471 1.00 91.06 94 ILE A CA 1
ATOM 782 C C . ILE A 1 94 ? 8.827 -8.018 -9.313 1.00 91.06 94 ILE A C 1
ATOM 784 O O . ILE A 1 94 ? 8.817 -7.896 -10.542 1.00 91.06 94 ILE A O 1
ATOM 788 N N . ARG A 1 95 ? 7.744 -8.406 -8.632 1.00 92.06 95 ARG A N 1
ATOM 789 C CA . ARG A 1 95 ? 6.437 -8.644 -9.259 1.00 92.06 95 ARG A CA 1
ATOM 790 C C . ARG A 1 95 ? 5.626 -7.348 -9.305 1.00 92.06 95 ARG A C 1
ATOM 792 O O . ARG A 1 95 ? 5.325 -6.793 -8.245 1.00 92.06 95 ARG A O 1
ATOM 799 N N . PRO A 1 96 ? 5.189 -6.879 -10.485 1.00 92.50 96 PRO A N 1
ATOM 800 C CA . PRO A 1 96 ? 4.494 -5.599 -10.615 1.00 92.50 96 PRO A CA 1
ATOM 801 C C . PRO A 1 96 ? 3.127 -5.587 -9.906 1.00 92.50 96 PRO A C 1
ATOM 803 O O . PRO A 1 96 ? 2.640 -4.529 -9.520 1.00 92.50 96 PRO A O 1
ATOM 806 N N . GLN A 1 97 ? 2.514 -6.749 -9.659 1.00 94.06 97 GLN A N 1
ATOM 807 C CA . GLN A 1 97 ? 1.253 -6.874 -8.913 1.00 94.06 97 GLN A CA 1
ATOM 808 C C . GLN A 1 97 ? 1.403 -6.581 -7.407 1.00 94.06 97 GLN A C 1
ATOM 810 O O . GLN A 1 97 ? 0.399 -6.458 -6.712 1.00 94.06 97 GLN A O 1
ATOM 815 N N . LEU A 1 98 ? 2.635 -6.451 -6.906 1.00 95.69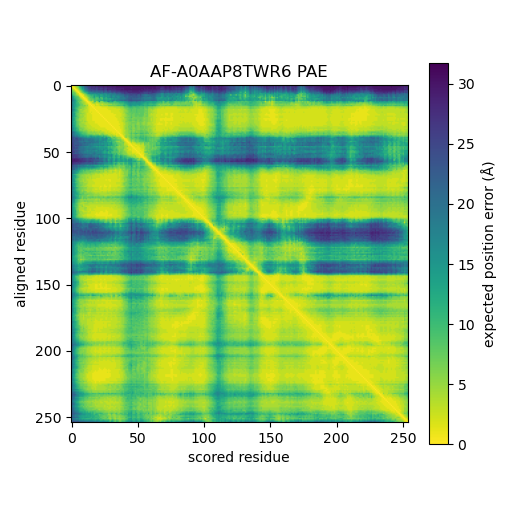 98 LEU A N 1
ATOM 816 C CA . LEU A 1 98 ? 2.944 -6.010 -5.542 1.00 95.69 98 LEU A CA 1
ATOM 817 C C . LEU A 1 98 ? 3.365 -4.531 -5.490 1.00 95.69 98 LEU A C 1
ATOM 819 O O . LEU A 1 98 ? 3.776 -4.035 -4.442 1.00 95.69 98 LEU A O 1
ATOM 823 N N . VAL A 1 99 ? 3.265 -3.812 -6.612 1.00 95.44 99 VAL A N 1
ATOM 824 C CA . VAL A 1 99 ? 3.688 -2.415 -6.734 1.00 95.44 99 VAL A CA 1
ATOM 825 C C . VAL A 1 99 ? 2.470 -1.492 -6.782 1.00 95.44 99 VAL A C 1
ATOM 827 O O . VAL A 1 99 ? 1.653 -1.543 -7.709 1.00 95.44 99 VAL A O 1
ATOM 830 N N . LEU A 1 100 ? 2.375 -0.580 -5.812 1.00 93.56 100 LEU A N 1
ATOM 831 C CA . LEU A 1 100 ? 1.485 0.574 -5.891 1.00 93.56 100 LEU A CA 1
ATOM 832 C C . LEU A 1 100 ? 2.049 1.556 -6.918 1.00 93.56 100 LEU A C 1
ATOM 834 O O . LEU A 1 100 ? 3.101 2.169 -6.720 1.00 93.56 100 LEU A O 1
ATOM 838 N N . SER A 1 101 ? 1.318 1.730 -8.011 1.00 89.06 101 SER A N 1
ATOM 839 C CA . SER A 1 101 ? 1.666 2.622 -9.114 1.00 89.06 101 SER A CA 1
ATOM 840 C C . SER A 1 101 ? 0.513 3.569 -9.429 1.00 89.06 101 SER A C 1
ATOM 842 O O . SER A 1 101 ? -0.543 3.512 -8.809 1.00 89.06 101 SER A O 1
ATOM 844 N N . GLY A 1 102 ? 0.717 4.482 -10.371 1.00 79.19 102 GLY A N 1
ATOM 845 C CA . GLY A 1 102 ? -0.328 5.328 -10.942 1.00 79.19 102 GLY A CA 1
ATOM 846 C C . GLY A 1 102 ? -0.011 5.569 -12.414 1.00 79.19 102 GLY A C 1
ATOM 847 O O . GLY A 1 102 ? 1.154 5.564 -12.794 1.00 79.19 102 GLY A O 1
ATOM 848 N N . LYS A 1 103 ? -1.019 5.744 -13.264 1.00 72.25 103 LYS A N 1
ATOM 849 C CA . LYS A 1 103 ? -0.808 5.914 -14.711 1.00 72.25 103 LYS A CA 1
ATOM 850 C C . LYS A 1 103 ? -1.123 7.354 -15.097 1.00 72.25 103 LYS A C 1
ATOM 852 O O . LYS A 1 103 ? -2.229 7.806 -14.826 1.00 72.25 103 LYS A O 1
ATOM 857 N N . TYR A 1 104 ? -0.177 8.055 -15.719 1.00 61.47 104 TYR A N 1
ATOM 858 C CA . TYR A 1 104 ? -0.404 9.366 -16.337 1.00 61.47 104 TYR A CA 1
ATOM 859 C C . TYR A 1 104 ? -1.069 9.193 -17.714 1.00 61.47 104 TYR A C 1
ATOM 861 O O . TYR A 1 104 ? -2.162 9.711 -17.944 1.00 61.47 104 TYR A O 1
ATOM 869 N N . ASN A 1 105 ? -0.469 8.361 -18.578 1.00 58.50 105 ASN A N 1
ATOM 870 C CA . ASN A 1 105 ? -0.846 8.179 -19.985 1.00 58.50 105 ASN A CA 1
ATOM 871 C C . ASN A 1 105 ? -0.950 6.701 -20.386 1.00 58.50 105 ASN A C 1
ATOM 873 O O . ASN A 1 105 ? -0.427 5.812 -19.715 1.00 58.50 105 ASN A O 1
ATOM 877 N N . THR A 1 106 ? -1.663 6.437 -21.477 1.00 59.56 106 THR A N 1
ATOM 878 C CA . THR A 1 106 ? -1.701 5.151 -22.189 1.00 59.56 106 THR A CA 1
ATOM 879 C C . THR A 1 106 ? -0.450 5.011 -23.063 1.00 59.56 106 THR A C 1
ATOM 881 O O . THR A 1 106 ? -0.075 5.975 -23.714 1.00 59.56 106 THR A O 1
ATOM 884 N N . TYR A 1 107 ? 0.224 3.851 -23.030 1.00 53.28 107 TYR A N 1
ATOM 885 C CA . TYR A 1 107 ? 1.459 3.589 -23.803 1.00 53.28 107 TYR A CA 1
ATOM 886 C C . TYR A 1 107 ? 1.228 3.443 -25.305 1.00 53.28 107 TYR A C 1
ATOM 888 O O . TYR A 1 107 ? 2.149 3.562 -26.095 1.00 53.28 107 TYR A O 1
ATOM 896 N N . ASN A 1 108 ? -0.014 3.188 -25.668 1.00 55.25 108 ASN A N 1
ATOM 897 C CA . ASN A 1 108 ? -0.550 3.024 -27.004 1.00 55.25 108 ASN A CA 1
ATOM 898 C C . ASN A 1 108 ? -0.972 4.372 -27.604 1.00 55.25 108 ASN A C 1
ATOM 900 O O . ASN A 1 108 ? -2.014 4.462 -28.239 1.00 55.25 108 ASN A O 1
ATOM 904 N N . MET A 1 109 ? -0.211 5.429 -27.320 1.00 52.41 109 MET A N 1
ATOM 905 C CA . MET A 1 109 ? -0.444 6.772 -27.841 1.00 52.41 109 MET A CA 1
ATOM 906 C C . MET A 1 109 ? 0.898 7.356 -28.283 1.00 52.41 109 MET A C 1
ATOM 908 O O . MET A 1 109 ? 1.833 7.421 -27.483 1.00 52.41 109 MET A O 1
ATOM 912 N N . SER A 1 110 ? 0.990 7.789 -29.538 1.00 50.69 110 SER A N 1
ATOM 913 C CA . SER A 1 110 ? 2.141 8.521 -30.067 1.00 50.69 110 SER A CA 1
ATOM 914 C C . SER A 1 110 ? 2.316 9.872 -29.353 1.00 50.69 110 SER A C 1
ATOM 916 O O . SER A 1 110 ? 1.441 10.320 -28.605 1.00 50.69 110 SER A O 1
ATOM 918 N N . LEU A 1 111 ? 3.433 10.568 -29.607 1.00 48.94 111 LEU A N 1
ATOM 919 C CA . LEU A 1 111 ? 3.637 11.958 -29.157 1.00 48.94 111 LEU A CA 1
ATOM 920 C C . LEU A 1 111 ? 2.493 12.892 -29.608 1.00 48.94 111 LEU A C 1
ATOM 922 O O . LEU A 1 111 ? 2.186 13.862 -28.920 1.00 48.94 111 LEU A O 1
ATOM 926 N N . CYS A 1 112 ? 1.823 12.550 -30.712 1.00 50.16 112 CYS A N 1
ATOM 927 C CA . CYS A 1 112 ? 0.660 13.247 -31.262 1.00 50.16 112 CYS A CA 1
ATOM 928 C C . CYS A 1 112 ? -0.689 12.695 -30.759 1.00 50.16 112 CYS A C 1
ATOM 930 O O . CYS A 1 112 ? -1.730 13.102 -31.258 1.00 50.16 112 CYS A O 1
ATOM 932 N N . GLN A 1 113 ? -0.692 11.805 -29.759 1.00 53.38 113 GLN A N 1
ATOM 933 C CA . GLN A 1 113 ? -1.885 11.146 -29.211 1.00 53.38 113 GLN A CA 1
ATOM 934 C C . GLN A 1 113 ? -2.635 10.239 -30.203 1.00 53.38 113 GLN A C 1
ATOM 936 O O . GLN A 1 113 ? -3.833 10.010 -30.051 1.00 53.38 113 GLN A O 1
ATOM 941 N N . GLU A 1 114 ? -1.943 9.674 -31.189 1.00 50.88 114 GLU A N 1
ATOM 942 C CA . GLU A 1 114 ? -2.538 8.693 -32.102 1.00 50.88 114 GLU A CA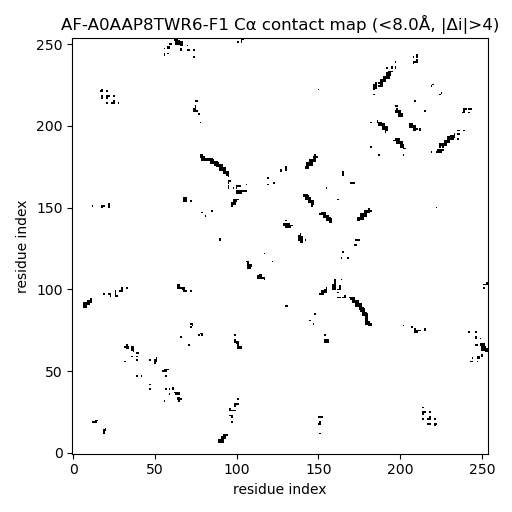 1
ATOM 943 C C . GLU A 1 114 ? -2.307 7.266 -31.593 1.00 50.88 114 GLU A C 1
ATOM 945 O O . GLU A 1 114 ? -1.230 6.994 -31.052 1.00 50.88 114 GLU A O 1
ATOM 950 N N . PRO A 1 115 ? -3.273 6.343 -31.755 1.00 57.03 115 PRO A N 1
ATOM 951 C CA . PRO A 1 115 ? -3.064 4.937 -31.445 1.00 57.03 115 PRO A CA 1
ATOM 952 C C . PRO A 1 115 ? -1.856 4.395 -32.210 1.00 57.03 115 PRO A C 1
ATOM 954 O O . PRO A 1 115 ? -1.808 4.484 -33.434 1.00 57.03 115 PRO A O 1
ATOM 957 N N . CYS A 1 116 ? -0.884 3.838 -31.496 1.00 59.78 116 CYS A N 1
ATOM 958 C CA . CYS A 1 116 ? 0.283 3.199 -32.095 1.00 59.78 116 CYS A CA 1
ATOM 959 C C . CYS A 1 116 ? 0.410 1.753 -31.619 1.00 59.78 116 CYS A C 1
ATOM 961 O O . CYS A 1 116 ? 0.068 1.434 -30.473 1.00 59.78 116 CYS A O 1
ATOM 963 N N . ASP A 1 117 ? 0.920 0.892 -32.500 1.00 61.62 117 ASP A N 1
ATOM 964 C CA . ASP A 1 117 ? 1.257 -0.481 -32.149 1.00 61.62 117 ASP A CA 1
ATOM 965 C C . ASP A 1 117 ? 2.376 -0.476 -31.103 1.00 61.62 117 ASP A C 1
ATOM 967 O O . ASP A 1 117 ? 3.455 0.091 -31.288 1.00 61.62 117 ASP A O 1
ATOM 971 N N . VAL A 1 118 ? 2.091 -1.089 -29.958 1.00 59.56 118 VAL A N 1
ATOM 972 C CA . VAL A 1 118 ? 3.034 -1.240 -28.851 1.00 59.56 118 VAL A CA 1
ATOM 973 C C . VAL A 1 118 ? 3.616 -2.637 -28.966 1.00 59.56 118 VAL A C 1
ATOM 975 O O . VAL A 1 118 ? 2.882 -3.599 -28.773 1.00 59.56 118 VAL A O 1
ATOM 978 N N . PHE A 1 119 ? 4.917 -2.757 -29.240 1.00 70.94 119 PHE A N 1
ATOM 979 C CA . PHE A 1 119 ? 5.644 -4.030 -29.181 1.00 70.94 119 PHE A CA 1
ATOM 980 C C . PHE A 1 119 ? 6.124 -4.260 -27.744 1.00 70.94 119 PHE A C 1
ATOM 982 O O . PHE A 1 119 ? 7.165 -3.718 -27.351 1.00 70.94 119 PHE A O 1
ATOM 989 N N . PRO A 1 120 ? 5.371 -5.005 -26.918 1.00 67.50 120 PRO A N 1
ATOM 990 C CA . PRO A 1 120 ? 5.557 -4.979 -25.475 1.00 67.50 120 PRO A CA 1
ATOM 991 C C . PRO A 1 120 ? 6.897 -5.585 -25.082 1.00 67.50 120 PRO A C 1
ATOM 993 O O . PRO A 1 120 ? 7.566 -5.037 -24.216 1.00 67.50 120 PRO A O 1
ATOM 996 N N . ASP A 1 121 ? 7.321 -6.649 -25.763 1.00 71.44 121 ASP A N 1
ATOM 997 C CA . ASP A 1 121 ? 8.588 -7.325 -25.487 1.00 71.44 121 ASP A CA 1
ATOM 998 C C . ASP A 1 121 ? 9.790 -6.430 -25.800 1.00 71.44 121 ASP A C 1
ATOM 1000 O O . ASP A 1 121 ? 10.711 -6.344 -24.996 1.00 71.44 121 ASP A O 1
ATOM 1004 N N . ILE A 1 122 ? 9.759 -5.675 -26.904 1.00 72.56 122 ILE A N 1
ATOM 1005 C CA . ILE A 1 122 ? 10.833 -4.731 -27.260 1.00 72.56 122 ILE A CA 1
ATOM 1006 C C . ILE A 1 122 ? 10.938 -3.632 -26.196 1.00 72.56 122 ILE A C 1
ATOM 1008 O O . ILE A 1 122 ? 12.025 -3.332 -25.700 1.00 72.56 122 ILE A O 1
ATOM 1012 N N . ILE A 1 123 ? 9.797 -3.060 -25.801 1.00 72.81 123 ILE A N 1
ATOM 1013 C CA . ILE A 1 123 ? 9.746 -1.991 -24.798 1.00 72.81 123 ILE A CA 1
ATOM 1014 C C . ILE A 1 123 ? 10.167 -2.520 -23.424 1.00 72.81 123 ILE A C 1
ATOM 1016 O O . ILE A 1 123 ? 10.951 -1.877 -22.731 1.00 72.81 123 ILE A O 1
ATOM 1020 N N . MET A 1 124 ? 9.675 -3.687 -23.009 1.00 75.50 124 MET A N 1
ATOM 1021 C CA . MET A 1 124 ? 9.992 -4.275 -21.707 1.00 75.50 124 MET A CA 1
ATOM 1022 C C . MET A 1 124 ? 11.442 -4.755 -21.623 1.00 75.50 124 MET A C 1
ATOM 1024 O O . MET A 1 124 ? 12.050 -4.571 -20.566 1.00 75.50 124 MET A O 1
ATOM 1028 N N . ASN A 1 125 ? 12.014 -5.291 -22.704 1.00 77.00 125 ASN A N 1
ATOM 1029 C CA . ASN A 1 125 ? 13.427 -5.670 -22.762 1.00 77.00 125 ASN A CA 1
ATOM 1030 C C . ASN A 1 125 ? 14.320 -4.430 -22.703 1.00 77.00 125 ASN A C 1
ATOM 1032 O O . ASN A 1 125 ? 15.173 -4.350 -21.825 1.00 77.00 125 ASN A O 1
ATOM 1036 N N . GLY A 1 126 ? 14.047 -3.407 -23.523 1.00 73.38 126 GLY A N 1
ATOM 1037 C CA . GLY A 1 126 ? 14.805 -2.152 -23.491 1.00 73.38 126 GLY A CA 1
ATOM 1038 C C . GLY A 1 126 ? 14.731 -1.449 -22.131 1.00 73.38 126 GLY A C 1
ATOM 1039 O O . GLY A 1 126 ? 15.737 -0.988 -21.599 1.00 73.38 126 GLY A O 1
ATOM 1040 N N . LEU A 1 127 ? 13.554 -1.432 -21.499 1.00 75.31 127 LEU A N 1
ATOM 1041 C CA . LEU A 1 127 ? 13.398 -0.919 -20.136 1.00 75.31 127 LEU A CA 1
ATOM 1042 C C . LEU A 1 127 ? 14.119 -1.796 -19.094 1.00 75.31 127 LEU A C 1
ATOM 1044 O O . LEU A 1 127 ? 14.547 -1.294 -18.051 1.00 75.31 127 LEU A O 1
ATOM 1048 N N . GLY A 1 128 ? 14.189 -3.108 -19.322 1.00 75.19 128 GLY A N 1
ATOM 1049 C CA . GLY A 1 128 ? 14.908 -4.073 -18.494 1.00 75.19 128 GLY A CA 1
ATOM 1050 C C . GLY A 1 128 ? 16.413 -3.843 -18.529 1.00 75.19 128 GLY A C 1
ATOM 1051 O O . GLY A 1 128 ? 17.017 -3.702 -17.470 1.00 75.19 128 GLY A O 1
ATOM 1052 N N . ASP A 1 129 ? 16.993 -3.729 -19.721 1.00 76.44 129 ASP A N 1
ATOM 1053 C CA . ASP A 1 129 ? 18.422 -3.473 -19.907 1.00 76.44 129 ASP A CA 1
ATOM 1054 C C . ASP A 1 129 ? 18.829 -2.095 -19.404 1.00 76.44 129 ASP A C 1
ATOM 1056 O O . ASP A 1 129 ? 19.821 -1.982 -18.678 1.00 76.44 129 ASP A O 1
ATOM 1060 N N . ALA A 1 130 ? 17.997 -1.077 -19.653 1.00 74.44 130 ALA A N 1
ATOM 1061 C CA . ALA A 1 130 ? 18.230 0.263 -19.139 1.00 74.44 130 ALA A CA 1
ATOM 1062 C C . ALA A 1 130 ? 18.481 0.247 -17.622 1.00 74.44 130 ALA A C 1
ATOM 1064 O O . ALA A 1 130 ? 19.360 0.973 -17.163 1.00 74.44 130 ALA A O 1
ATOM 1065 N N . CYS A 1 131 ? 17.778 -0.604 -16.842 1.00 76.38 131 CYS A N 1
ATOM 1066 C CA . CYS A 1 131 ? 17.920 -0.704 -15.374 1.00 76.38 131 CYS A CA 1
ATOM 1067 C C . CYS A 1 131 ? 19.343 -0.997 -14.898 1.00 76.38 131 CYS A C 1
ATOM 1069 O O . CYS A 1 131 ? 19.636 -0.709 -13.739 1.00 76.38 131 CYS A O 1
ATOM 1071 N N . PHE A 1 132 ? 20.200 -1.536 -15.763 1.00 75.75 132 PHE A N 1
ATOM 1072 C CA . PHE A 1 132 ? 21.586 -1.879 -15.461 1.00 75.75 132 PHE A CA 1
ATOM 1073 C C . PHE A 1 132 ? 22.598 -0.919 -16.098 1.00 75.75 132 PHE A C 1
ATOM 1075 O O . PHE A 1 132 ? 23.782 -0.982 -15.764 1.00 75.75 132 PHE A O 1
ATOM 1082 N N . GLU A 1 133 ? 22.166 -0.013 -16.978 1.00 76.44 133 GLU A N 1
ATOM 1083 C CA . GLU A 1 133 ? 23.055 0.975 -17.582 1.00 76.44 133 GLU A CA 1
ATOM 1084 C C . GLU A 1 133 ? 23.489 2.024 -16.557 1.00 76.44 133 GLU A C 1
ATOM 1086 O O . GLU A 1 133 ? 22.673 2.547 -15.795 1.00 76.44 133 GLU A O 1
ATOM 1091 N N . LYS A 1 134 ? 24.777 2.379 -16.563 1.00 72.19 134 LYS A N 1
ATOM 1092 C CA . LYS A 1 134 ? 25.336 3.461 -15.745 1.00 72.19 134 LYS A CA 1
ATOM 1093 C C . LYS A 1 134 ? 25.828 4.606 -16.635 1.00 72.19 134 LYS A C 1
ATOM 1095 O O . LYS A 1 134 ? 26.403 4.361 -17.690 1.00 72.19 134 LYS A O 1
ATOM 1100 N N . SER A 1 135 ? 25.613 5.843 -16.198 1.00 65.81 135 SER A N 1
ATOM 1101 C CA . SER A 1 135 ? 26.270 7.056 -16.699 1.00 65.81 135 SER A CA 1
ATOM 1102 C C . SER A 1 135 ? 26.987 7.696 -15.519 1.00 65.81 135 SER A C 1
ATOM 1104 O O . SER A 1 135 ? 26.362 7.896 -14.481 1.00 65.81 135 SER A O 1
ATOM 1106 N N . ASP A 1 136 ? 28.290 7.952 -15.635 1.00 66.62 136 ASP A N 1
ATOM 1107 C CA . ASP A 1 136 ? 29.096 8.592 -14.579 1.00 66.62 136 ASP A CA 1
ATOM 1108 C C . ASP A 1 136 ? 28.994 7.898 -13.204 1.00 66.62 136 ASP A C 1
ATOM 1110 O O . ASP A 1 136 ? 28.943 8.527 -12.151 1.00 66.62 136 ASP A O 1
ATOM 1114 N N . GLY A 1 137 ? 28.904 6.562 -13.208 1.00 60.75 137 GLY A N 1
ATOM 1115 C CA . GLY A 1 137 ? 28.735 5.750 -11.995 1.00 60.75 137 GLY A CA 1
ATOM 1116 C C . GLY A 1 137 ? 27.307 5.708 -11.431 1.00 60.75 137 GLY A C 1
ATOM 1117 O O . GLY A 1 137 ? 27.034 4.908 -10.535 1.00 60.75 137 GLY A O 1
ATOM 1118 N N . ILE A 1 138 ? 26.376 6.490 -11.984 1.00 60.34 138 ILE A N 1
ATOM 1119 C CA . ILE A 1 138 ? 24.965 6.557 -11.586 1.00 60.34 138 ILE A CA 1
ATOM 1120 C C . ILE A 1 138 ? 24.136 5.670 -12.518 1.00 60.34 138 ILE A C 1
ATOM 1122 O O . ILE A 1 138 ? 24.286 5.726 -13.735 1.00 60.34 138 ILE A O 1
ATOM 1126 N N . LEU A 1 139 ? 23.238 4.847 -11.970 1.00 65.12 139 LEU A N 1
ATOM 1127 C CA . LEU A 1 139 ? 22.289 4.085 -12.789 1.00 65.12 139 LEU A CA 1
ATOM 1128 C C . LEU A 1 139 ? 21.430 5.048 -13.619 1.00 65.12 139 LEU A C 1
ATOM 1130 O O . LEU A 1 139 ? 20.753 5.907 -13.055 1.00 65.12 139 LEU A O 1
ATOM 1134 N N . LYS A 1 140 ? 21.425 4.877 -14.944 1.00 60.66 140 LYS A N 1
ATOM 1135 C CA . LYS A 1 140 ? 20.699 5.737 -15.887 1.00 60.66 140 LYS A CA 1
ATOM 1136 C C . LYS A 1 140 ? 19.189 5.713 -15.678 1.00 60.66 140 LYS A C 1
ATOM 1138 O O . LYS A 1 140 ? 18.512 6.644 -16.101 1.00 60.66 140 LYS A O 1
ATOM 1143 N N . THR A 1 141 ? 18.630 4.670 -15.056 1.00 62.00 141 THR A N 1
ATOM 1144 C CA . THR A 1 141 ? 17.170 4.621 -14.888 1.00 62.00 141 THR A CA 1
ATOM 1145 C C . THR A 1 141 ? 16.681 5.391 -13.686 1.00 62.00 141 THR A C 1
ATOM 1147 O O . THR A 1 141 ? 16.964 5.061 -12.533 1.00 62.00 141 THR A O 1
ATOM 1150 N N . GLU A 1 142 ? 15.780 6.311 -13.986 1.00 62.44 142 GLU A N 1
ATOM 1151 C CA . GLU A 1 142 ? 14.806 6.895 -13.076 1.00 62.44 142 GLU A CA 1
ATOM 1152 C C . GLU A 1 142 ? 13.711 5.871 -12.717 1.00 62.44 142 GLU A C 1
ATOM 1154 O O . GLU A 1 142 ? 12.524 6.089 -12.937 1.00 62.44 142 GLU A O 1
ATOM 1159 N N . THR A 1 143 ? 14.063 4.668 -12.258 1.00 75.75 143 THR A N 1
ATOM 1160 C CA . THR A 1 143 ? 13.059 3.689 -11.809 1.00 75.75 143 THR A CA 1
ATOM 1161 C C . THR A 1 143 ? 13.268 3.352 -10.346 1.00 75.75 143 THR A C 1
ATOM 1163 O O . THR A 1 143 ? 13.632 2.240 -9.969 1.00 75.75 143 THR A O 1
ATOM 1166 N N . LYS A 1 144 ? 13.047 4.367 -9.510 1.00 87.88 144 LYS A N 1
ATOM 1167 C CA . LYS A 1 144 ? 13.151 4.263 -8.055 1.00 87.88 144 LYS A CA 1
ATOM 1168 C C . LYS A 1 144 ? 11.847 3.787 -7.425 1.00 87.88 144 LYS A C 1
ATOM 1170 O O . LYS A 1 144 ? 10.765 4.334 -7.675 1.00 87.88 144 LYS A O 1
ATOM 1175 N N . TYR A 1 145 ? 11.977 2.802 -6.545 1.00 93.12 145 TYR A N 1
ATOM 1176 C CA . TYR A 1 145 ? 10.880 2.233 -5.774 1.00 93.12 145 TYR A CA 1
ATOM 1177 C C . TYR A 1 145 ? 11.239 2.169 -4.297 1.00 93.12 145 TYR A C 1
ATOM 1179 O O . TYR A 1 145 ? 12.390 1.937 -3.928 1.00 93.12 145 TYR A O 1
ATOM 1187 N N . PHE A 1 146 ? 10.221 2.306 -3.453 1.00 95.44 146 PHE A N 1
ATOM 1188 C CA . PHE A 1 146 ? 10.335 2.003 -2.033 1.00 95.44 146 PHE A CA 1
ATOM 1189 C C . PHE A 1 146 ? 9.714 0.650 -1.717 1.00 95.44 146 PHE A C 1
ATOM 1191 O O . PHE A 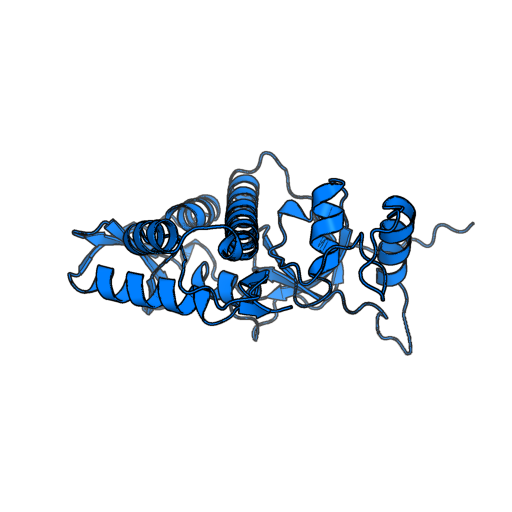1 146 ? 8.545 0.439 -2.032 1.00 95.44 146 PHE A O 1
ATOM 1198 N N . LYS A 1 147 ? 10.472 -0.234 -1.066 1.00 96.12 147 LYS A N 1
ATOM 1199 C CA . LYS A 1 147 ? 9.956 -1.425 -0.379 1.00 96.12 147 LYS A CA 1
ATOM 1200 C C . LYS A 1 147 ? 9.565 -1.054 1.046 1.00 96.12 147 LYS A C 1
ATOM 1202 O O . LYS A 1 147 ? 10.301 -0.336 1.721 1.00 96.12 147 LYS A O 1
ATOM 1207 N N . ILE A 1 148 ? 8.405 -1.521 1.498 1.00 96.75 148 ILE A N 1
ATOM 1208 C CA . ILE A 1 148 ? 7.820 -1.097 2.775 1.00 96.75 148 ILE A CA 1
ATOM 1209 C C . ILE A 1 148 ? 8.192 -2.078 3.885 1.00 96.75 148 ILE A C 1
ATOM 1211 O O . ILE A 1 148 ? 7.497 -3.068 4.101 1.00 96.75 148 ILE A O 1
ATOM 1215 N N . GLY A 1 149 ? 9.288 -1.804 4.596 1.00 94.81 149 GLY A N 1
ATOM 1216 C CA . GLY A 1 149 ? 9.823 -2.677 5.640 1.00 94.81 149 GLY A CA 1
ATOM 1217 C C . GLY A 1 149 ? 9.881 -4.137 5.187 1.00 94.81 149 GLY A C 1
ATOM 1218 O O . GLY A 1 149 ? 10.449 -4.465 4.144 1.00 94.81 149 GLY A O 1
ATOM 1219 N N . ARG A 1 150 ? 9.237 -5.011 5.962 1.00 94.19 150 ARG A N 1
ATOM 1220 C CA . ARG A 1 150 ? 9.129 -6.449 5.678 1.00 94.19 150 ARG A CA 1
ATOM 1221 C C . ARG A 1 150 ? 7.891 -6.841 4.864 1.00 94.19 150 ARG A C 1
ATOM 1223 O O . ARG A 1 150 ? 7.708 -8.023 4.585 1.00 94.19 150 ARG A O 1
ATOM 1230 N N . LEU A 1 151 ? 7.031 -5.893 4.491 1.00 95.75 151 LEU A N 1
ATOM 1231 C CA . LEU A 1 151 ? 5.869 -6.190 3.656 1.00 95.75 151 LEU A CA 1
ATOM 1232 C C . LEU A 1 151 ? 6.323 -6.516 2.222 1.00 95.75 151 LEU A C 1
ATOM 1234 O O . LEU A 1 151 ? 7.195 -5.824 1.687 1.00 95.75 151 LEU A O 1
ATOM 1238 N N . PRO A 1 152 ? 5.693 -7.496 1.548 1.00 95.44 152 PRO A N 1
ATOM 1239 C CA . PRO A 1 152 ? 5.864 -7.741 0.118 1.00 95.44 152 PRO A CA 1
ATOM 1240 C C . PRO A 1 152 ? 5.083 -6.688 -0.682 1.00 95.44 152 PRO A C 1
ATOM 1242 O O . PRO A 1 152 ? 4.151 -6.993 -1.424 1.00 95.44 152 PRO A O 1
ATOM 1245 N N . LEU A 1 153 ? 5.411 -5.416 -0.459 1.00 96.44 153 LEU A N 1
ATOM 1246 C CA . LEU A 1 153 ? 4.726 -4.263 -1.020 1.00 96.44 153 LEU A CA 1
ATOM 1247 C C . LEU A 1 153 ? 5.754 -3.208 -1.415 1.00 96.44 153 LEU A C 1
ATOM 1249 O O . LEU A 1 153 ? 6.630 -2.844 -0.625 1.00 96.44 153 LEU A O 1
ATOM 1253 N N . TYR A 1 154 ? 5.595 -2.684 -2.625 1.00 96.38 154 TYR A N 1
ATOM 1254 C CA . TYR A 1 154 ? 6.451 -1.646 -3.179 1.00 96.38 154 TYR A CA 1
ATOM 1255 C C . TYR A 1 154 ? 5.627 -0.437 -3.607 1.00 96.38 154 TYR A C 1
ATOM 1257 O O . TYR A 1 154 ? 4.439 -0.547 -3.919 1.00 96.38 154 TYR A O 1
ATOM 1265 N N . VAL A 1 155 ? 6.265 0.726 -3.683 1.00 95.38 155 VAL A N 1
ATOM 1266 C CA . VAL A 1 155 ? 5.663 1.958 -4.200 1.00 95.38 155 VAL A CA 1
ATOM 1267 C C . VAL A 1 155 ? 6.561 2.563 -5.266 1.00 95.38 155 VAL A C 1
ATOM 1269 O O . VAL A 1 155 ? 7.738 2.810 -5.020 1.00 95.38 155 VAL A O 1
ATOM 1272 N N . ALA A 1 156 ? 5.985 2.822 -6.440 1.00 93.31 156 ALA A N 1
ATOM 1273 C CA . ALA A 1 156 ? 6.658 3.497 -7.542 1.00 93.31 156 ALA A CA 1
ATOM 1274 C C . ALA A 1 156 ? 6.785 5.005 -7.276 1.00 93.31 156 ALA A C 1
ATOM 1276 O O . ALA A 1 156 ? 5.772 5.711 -7.179 1.00 93.31 156 ALA A O 1
ATOM 1277 N N . LEU A 1 157 ? 8.020 5.508 -7.200 1.00 86.69 157 LEU A N 1
ATOM 1278 C CA . LEU A 1 157 ? 8.307 6.947 -7.150 1.00 86.69 157 LEU A CA 1
ATOM 1279 C C . LEU A 1 157 ? 8.403 7.509 -8.566 1.00 86.69 157 LEU A C 1
ATOM 1281 O O . LEU A 1 157 ? 7.737 8.490 -8.911 1.00 86.69 157 LEU A O 1
ATOM 1285 N N . GLU A 1 158 ? 9.145 6.801 -9.406 1.00 78.31 158 GLU A N 1
ATOM 1286 C CA . GLU A 1 158 ? 9.350 7.067 -10.825 1.00 78.31 158 GLU A CA 1
ATOM 1287 C C . GLU A 1 158 ? 8.902 5.829 -11.637 1.00 78.31 158 GLU A C 1
ATOM 1289 O O . GLU A 1 158 ? 8.520 4.806 -11.066 1.00 78.31 158 GLU A O 1
ATOM 1294 N N . GLY A 1 159 ? 8.825 5.919 -12.969 1.00 72.75 159 GLY A N 1
ATOM 1295 C CA . GLY A 1 159 ? 8.429 4.771 -13.806 1.00 72.75 159 GLY A CA 1
ATOM 1296 C C . GLY A 1 159 ? 6.995 4.249 -13.587 1.00 72.75 159 GLY A C 1
ATOM 1297 O O . GLY A 1 159 ? 6.684 3.107 -13.909 1.00 72.75 159 GLY A O 1
ATOM 1298 N N . LYS A 1 160 ? 6.079 5.063 -13.051 1.00 81.50 160 LYS A N 1
ATOM 1299 C CA . LYS A 1 160 ? 4.729 4.607 -12.658 1.00 81.50 160 LYS A CA 1
ATOM 1300 C C . LYS A 1 160 ? 3.895 4.066 -13.832 1.00 81.50 160 LYS A C 1
ATOM 1302 O O . LYS A 1 160 ? 3.122 3.124 -13.655 1.00 81.50 160 LYS A O 1
ATOM 1307 N N . ASN A 1 161 ? 4.090 4.633 -15.026 1.00 77.00 161 ASN A N 1
ATOM 1308 C CA . ASN A 1 161 ? 3.493 4.115 -16.252 1.00 77.00 161 ASN A CA 1
ATOM 1309 C C . ASN A 1 161 ? 4.025 2.695 -16.516 1.00 77.00 161 ASN A C 1
ATOM 1311 O O . ASN A 1 161 ? 3.210 1.785 -16.680 1.00 77.00 161 ASN A O 1
ATOM 1315 N N . ARG A 1 162 ? 5.346 2.473 -16.449 1.00 82.75 162 ARG A N 1
ATOM 1316 C CA . ARG A 1 162 ? 6.006 1.195 -16.773 1.00 82.75 162 ARG A CA 1
ATOM 1317 C C . ARG A 1 162 ? 5.376 0.041 -16.007 1.00 82.75 162 ARG A C 1
ATOM 1319 O O . ARG A 1 162 ? 5.063 -0.979 -16.603 1.00 82.75 162 ARG A O 1
ATOM 1326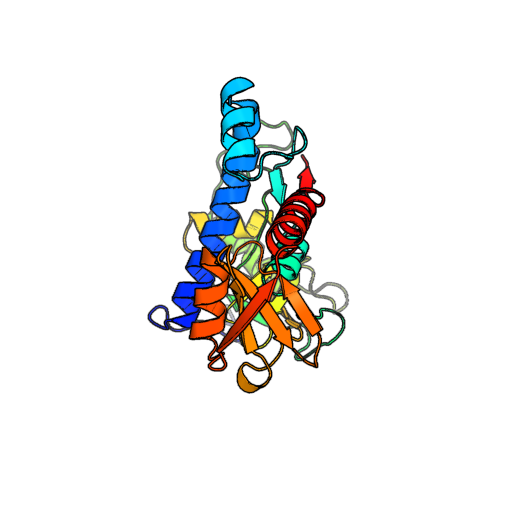 N N . VAL A 1 163 ? 5.090 0.233 -14.720 1.00 87.75 163 VAL A N 1
ATOM 1327 C CA . VAL A 1 163 ? 4.429 -0.782 -13.884 1.00 87.75 163 VAL A CA 1
ATOM 1328 C C . VAL A 1 163 ? 3.121 -1.288 -14.504 1.00 87.75 163 VAL A C 1
ATOM 1330 O O . VAL A 1 163 ? 2.845 -2.480 -14.445 1.00 87.75 163 VAL A O 1
ATOM 1333 N N . SER A 1 164 ? 2.316 -0.412 -15.116 1.00 85.19 164 SER A N 1
ATOM 1334 C CA . SER A 1 164 ? 1.057 -0.827 -15.752 1.00 85.19 164 SER A CA 1
ATOM 1335 C C . SER A 1 164 ? 1.269 -1.761 -16.944 1.00 85.19 164 SER A C 1
ATOM 1337 O O . SER A 1 164 ? 0.498 -2.703 -17.086 1.00 85.19 164 SER A O 1
ATOM 1339 N N . LEU A 1 165 ? 2.339 -1.555 -17.719 1.00 83.94 165 LEU A N 1
ATOM 1340 C CA . LEU A 1 165 ? 2.717 -2.429 -18.829 1.00 83.94 165 LEU A CA 1
ATOM 1341 C C . LEU A 1 165 ? 3.083 -3.825 -18.305 1.00 83.94 165 LEU A C 1
ATOM 1343 O O . LEU A 1 165 ? 2.491 -4.820 -18.705 1.00 83.94 165 LEU A O 1
ATOM 1347 N N . TYR A 1 166 ? 3.965 -3.904 -17.306 1.00 88.06 166 TYR A N 1
ATOM 1348 C CA . TYR A 1 166 ? 4.343 -5.193 -16.714 1.00 88.06 166 TYR A CA 1
ATOM 1349 C C . TYR A 1 166 ? 3.166 -5.909 -16.024 1.00 88.06 166 TYR A C 1
ATOM 1351 O O . TYR A 1 166 ? 3.088 -7.138 -16.058 1.00 88.06 166 TYR A O 1
ATOM 1359 N N . LYS A 1 167 ? 2.217 -5.172 -15.421 1.00 90.00 167 LYS A N 1
ATOM 1360 C CA . LYS A 1 167 ? 0.974 -5.758 -14.878 1.00 90.00 167 LYS A CA 1
ATOM 1361 C C . LYS A 1 167 ? 0.125 -6.400 -15.980 1.00 90.00 167 LYS A C 1
ATOM 1363 O O . LYS A 1 167 ? -0.374 -7.503 -15.770 1.00 90.00 167 LYS A O 1
ATOM 1368 N N . GLU A 1 168 ? -0.027 -5.717 -17.113 1.00 84.62 168 GLU A N 1
ATOM 1369 C CA . GLU A 1 168 ? -0.828 -6.150 -18.264 1.00 84.62 168 GLU A CA 1
ATOM 1370 C C . GLU A 1 168 ? -0.278 -7.440 -18.882 1.00 84.62 168 GLU A C 1
ATOM 1372 O O . GLU A 1 168 ? -1.014 -8.416 -19.020 1.00 84.62 168 GLU A O 1
ATOM 1377 N N . PHE A 1 169 ? 1.035 -7.496 -19.115 1.00 85.31 169 PHE A N 1
ATOM 1378 C CA . PHE A 1 169 ? 1.709 -8.661 -19.702 1.00 85.31 169 PHE A CA 1
ATOM 1379 C C . PHE A 1 169 ? 2.129 -9.729 -18.683 1.00 85.31 169 PHE A C 1
ATOM 1381 O O . PHE A 1 169 ? 2.713 -10.744 -19.049 1.00 85.31 169 PHE A O 1
ATOM 1388 N N . ARG A 1 170 ? 1.812 -9.534 -17.395 1.00 85.12 170 ARG A N 1
ATOM 1389 C CA . ARG A 1 170 ? 2.112 -10.469 -16.291 1.00 85.12 170 ARG A CA 1
ATOM 1390 C C . ARG A 1 170 ? 3.596 -10.849 -16.174 1.00 85.12 170 ARG A C 1
ATOM 1392 O O . ARG A 1 170 ? 3.916 -11.919 -15.662 1.00 85.12 170 ARG A O 1
ATOM 1399 N N . GLN A 1 171 ? 4.493 -9.961 -16.590 1.00 85.50 171 GLN A N 1
ATOM 1400 C CA . GLN A 1 171 ? 5.937 -10.177 -16.521 1.00 85.50 171 GLN A CA 1
ATOM 1401 C C . GLN A 1 171 ? 6.531 -9.590 -15.235 1.00 85.50 171 GLN A C 1
ATOM 1403 O O . GLN A 1 171 ? 6.039 -8.597 -14.694 1.00 85.50 171 GLN A O 1
ATOM 1408 N N . CYS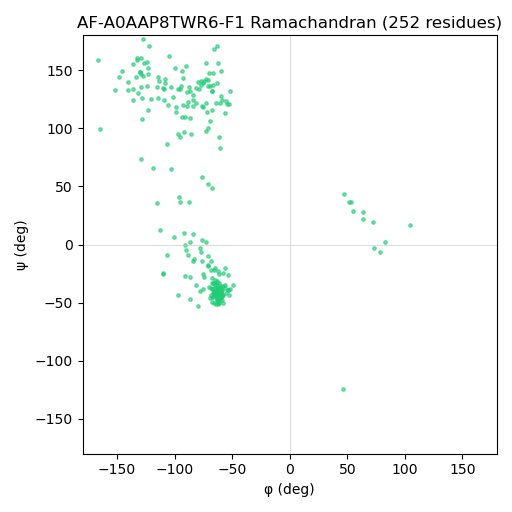 A 1 172 ? 7.607 -10.200 -14.733 1.00 88.62 172 CYS A N 1
ATOM 1409 C CA . CYS A 1 172 ? 8.409 -9.597 -13.667 1.00 88.62 172 CYS A CA 1
ATOM 1410 C C . CYS A 1 172 ? 9.219 -8.419 -14.222 1.00 88.62 172 CYS A C 1
ATOM 1412 O O . CYS A 1 172 ? 9.508 -8.368 -15.414 1.00 88.62 172 CYS A O 1
ATOM 1414 N N . MET A 1 173 ? 9.608 -7.484 -13.357 1.00 87.38 173 MET A N 1
ATOM 1415 C CA . MET A 1 173 ? 10.394 -6.318 -13.760 1.00 87.38 173 MET A CA 1
ATOM 1416 C C . MET A 1 173 ? 11.629 -6.138 -12.887 1.00 87.38 173 MET A C 1
ATOM 1418 O O . MET A 1 173 ? 11.585 -6.401 -11.686 1.00 87.38 173 MET A O 1
ATOM 1422 N N . PHE A 1 174 ? 12.709 -5.638 -13.482 1.00 88.19 174 PHE A N 1
ATOM 1423 C CA . PHE A 1 174 ? 13.836 -5.103 -12.728 1.00 88.19 174 PHE A CA 1
ATOM 1424 C C . PHE A 1 174 ? 13.519 -3.684 -12.257 1.00 88.19 174 PHE A C 1
ATOM 1426 O O . PHE A 1 174 ? 12.887 -2.899 -12.969 1.00 88.19 174 PHE A O 1
ATOM 1433 N N . ALA A 1 175 ? 13.916 -3.383 -11.027 1.00 88.69 175 ALA A N 1
ATOM 1434 C CA . ALA A 1 175 ? 13.632 -2.122 -10.365 1.00 88.69 175 ALA A CA 1
ATOM 1435 C C . ALA A 1 175 ? 14.766 -1.759 -9.409 1.00 88.69 175 ALA A C 1
ATOM 1437 O O . ALA A 1 175 ? 15.310 -2.638 -8.741 1.00 88.69 175 ALA A O 1
ATOM 1438 N N . ASN A 1 176 ? 15.075 -0.466 -9.292 1.00 89.62 176 ASN A N 1
ATOM 1439 C CA . ASN A 1 176 ? 15.988 0.018 -8.268 1.00 89.62 176 ASN A CA 1
ATOM 1440 C C . ASN A 1 176 ? 15.209 0.297 -6.973 1.00 89.62 176 ASN A C 1
ATOM 1442 O O . ASN A 1 176 ? 14.393 1.222 -6.903 1.00 89.62 176 ASN A O 1
ATOM 1446 N N . VAL A 1 177 ? 15.418 -0.534 -5.956 1.00 91.62 177 VAL A N 1
ATOM 1447 C CA . VAL A 1 177 ? 14.587 -0.592 -4.751 1.00 91.62 177 VAL A CA 1
ATOM 1448 C C . VAL A 1 177 ? 15.381 -0.156 -3.529 1.00 91.62 177 VAL A C 1
ATOM 1450 O O . VAL A 1 177 ? 16.400 -0.760 -3.213 1.00 91.62 177 VAL A O 1
ATOM 1453 N N . LYS A 1 178 ? 14.855 0.828 -2.797 1.00 93.44 178 LYS A N 1
ATOM 1454 C CA . LYS A 1 178 ? 15.289 1.192 -1.442 1.00 93.44 178 LYS A CA 1
ATOM 1455 C C . LYS A 1 178 ? 14.279 0.664 -0.427 1.00 93.44 178 LYS A C 1
ATOM 1457 O O . LYS A 1 178 ? 13.074 0.832 -0.627 1.00 93.44 178 LYS A O 1
ATOM 1462 N N . THR A 1 179 ? 14.731 0.062 0.668 1.00 95.94 179 THR A N 1
ATOM 1463 C CA . THR A 1 179 ? 13.829 -0.412 1.730 1.00 95.94 179 THR A CA 1
ATOM 1464 C C . THR A 1 179 ? 13.673 0.672 2.790 1.00 95.94 179 THR A C 1
ATOM 1466 O O . THR A 1 179 ? 14.651 1.098 3.406 1.00 95.94 179 THR A O 1
ATOM 1469 N N . ILE A 1 180 ? 12.439 1.132 2.995 1.00 96.62 180 ILE A N 1
ATOM 1470 C CA . ILE A 1 180 ? 12.102 2.175 3.969 1.00 96.62 180 ILE A CA 1
ATOM 1471 C C . ILE A 1 180 ? 11.433 1.585 5.204 1.00 96.62 180 ILE A C 1
ATOM 1473 O O . ILE A 1 180 ? 10.913 0.468 5.180 1.00 96.62 180 ILE A O 1
ATOM 1477 N N . TYR A 1 181 ? 11.424 2.355 6.285 1.00 96.75 181 TYR A N 1
ATOM 1478 C CA . TYR A 1 181 ? 10.910 1.891 7.561 1.00 96.75 181 TYR A CA 1
ATOM 1479 C C . TYR A 1 181 ? 9.391 1.682 7.574 1.00 96.75 181 TYR A C 1
ATOM 1481 O O . TYR A 1 181 ? 8.610 2.537 7.147 1.00 96.75 181 TYR A O 1
ATOM 1489 N N . PHE A 1 182 ? 8.984 0.559 8.167 1.00 97.31 182 PHE A N 1
ATOM 1490 C CA . PHE A 1 182 ? 7.628 0.284 8.624 1.00 97.31 182 PHE A CA 1
ATOM 1491 C C . PHE A 1 182 ? 7.709 -0.467 9.965 1.00 97.31 182 PHE A C 1
ATOM 1493 O O . PHE A 1 182 ? 8.592 -1.315 10.102 1.00 97.31 182 PHE A O 1
ATOM 1500 N N . PRO A 1 183 ? 6.843 -0.183 10.958 1.00 96.81 183 PRO A N 1
ATOM 1501 C CA . PRO A 1 183 ? 6.941 -0.821 12.266 1.00 96.81 183 PRO A CA 1
ATOM 1502 C C . PRO A 1 183 ? 6.828 -2.345 12.219 1.00 96.81 183 PRO A C 1
ATOM 1504 O O . PRO A 1 183 ? 6.104 -2.918 11.402 1.00 96.81 183 PRO A O 1
ATOM 1507 N N . GLU A 1 184 ? 7.496 -3.008 13.159 1.00 96.12 184 GLU A N 1
ATOM 1508 C CA . GLU A 1 184 ? 7.333 -4.444 13.373 1.00 96.12 184 GLU A CA 1
ATOM 1509 C C . GLU A 1 184 ? 5.953 -4.760 13.965 1.00 96.12 184 GLU A C 1
ATOM 1511 O O . GLU A 1 184 ? 5.375 -3.991 14.742 1.00 96.12 184 GLU A O 1
ATOM 1516 N N . SER A 1 185 ? 5.411 -5.923 13.605 1.00 96.94 185 SER A N 1
ATOM 1517 C CA . SER A 1 185 ? 4.025 -6.287 13.908 1.00 96.94 185 SER A CA 1
ATOM 1518 C C . SER A 1 185 ? 3.715 -6.388 15.405 1.00 96.94 185 SER A C 1
ATOM 1520 O O . SER A 1 185 ? 2.619 -6.016 15.829 1.00 96.94 185 SER A O 1
ATOM 1522 N N . TYR A 1 186 ? 4.682 -6.813 16.224 1.00 96.75 186 TYR A N 1
ATOM 1523 C CA . TYR A 1 186 ? 4.533 -6.942 17.680 1.00 96.75 186 TYR A CA 1
ATOM 1524 C C . TYR A 1 186 ? 4.390 -5.597 18.413 1.00 96.75 186 TYR A C 1
ATOM 1526 O O . TYR A 1 186 ? 3.866 -5.552 19.533 1.00 96.75 186 TYR A O 1
ATOM 1534 N N . ALA A 1 187 ? 4.854 -4.507 17.793 1.00 97.00 187 ALA A N 1
ATOM 1535 C CA . ALA A 1 187 ? 4.802 -3.159 18.351 1.00 97.00 187 ALA A CA 1
ATOM 1536 C C . ALA A 1 187 ? 3.494 -2.424 18.011 1.00 97.00 187 ALA A C 1
ATOM 1538 O O . ALA A 1 187 ? 3.231 -1.349 18.554 1.00 97.00 187 ALA A O 1
ATOM 1539 N N . MET A 1 188 ? 2.669 -2.988 17.125 1.00 98.19 188 MET A N 1
ATOM 1540 C CA . MET A 1 188 ? 1.404 -2.400 16.696 1.00 98.19 188 MET A CA 1
ATOM 1541 C C . MET A 1 188 ? 0.208 -3.027 17.414 1.00 98.19 188 MET A C 1
ATOM 1543 O O . MET A 1 188 ? 0.226 -4.189 17.816 1.00 98.19 188 MET A O 1
ATOM 1547 N N . THR A 1 189 ? -0.865 -2.250 17.557 1.00 98.44 189 THR A N 1
ATOM 1548 C CA . THR A 1 189 ? -2.164 -2.728 18.051 1.00 98.44 189 THR A CA 1
ATOM 1549 C C . THR A 1 189 ? -3.277 -2.244 17.128 1.00 98.44 189 THR A C 1
ATOM 1551 O O . THR A 1 189 ? -3.349 -1.061 16.796 1.00 98.44 189 THR A O 1
ATOM 1554 N N . LEU A 1 190 ? -4.159 -3.147 16.699 1.00 98.31 190 LEU A N 1
ATOM 1555 C CA . LEU A 1 190 ? -5.371 -2.784 15.969 1.00 98.31 190 LEU A CA 1
ATOM 1556 C C . LEU A 1 190 ? -6.441 -2.338 16.960 1.00 98.31 190 LEU A C 1
ATOM 1558 O O . LEU A 1 190 ? -6.682 -2.979 17.981 1.00 98.31 190 LEU A O 1
ATOM 1562 N N . VAL A 1 191 ? -7.111 -1.234 16.655 1.00 97.62 191 VAL A N 1
ATOM 1563 C CA . VAL A 1 191 ? -8.122 -0.662 17.541 1.00 97.62 191 VAL A CA 1
ATOM 1564 C C . VAL A 1 191 ? -9.446 -0.548 16.806 1.00 97.62 191 VAL A C 1
ATOM 1566 O O . VAL A 1 191 ? -9.573 0.208 15.839 1.00 97.62 191 VAL A O 1
ATOM 1569 N N . LYS A 1 192 ? -10.453 -1.284 17.278 1.00 97.19 192 LYS A N 1
ATOM 1570 C CA . LYS A 1 192 ? -11.826 -1.204 16.779 1.00 97.19 192 LYS A CA 1
ATOM 1571 C C . LYS A 1 192 ? -12.592 -0.146 17.561 1.00 97.19 192 LYS A C 1
ATOM 1573 O O . LYS A 1 192 ? -12.776 -0.262 18.769 1.00 97.19 192 LYS A O 1
ATOM 1578 N N . VAL A 1 193 ? -13.074 0.877 16.868 1.00 96.19 193 VAL A N 1
ATOM 1579 C CA . VAL A 1 193 ? -13.807 1.991 17.469 1.00 96.19 193 VAL A CA 1
ATOM 1580 C C . VAL A 1 193 ? -15.309 1.804 17.303 1.00 96.19 193 VAL A C 1
ATOM 1582 O O . VAL A 1 193 ? -15.837 1.760 16.187 1.00 96.19 193 VAL A O 1
ATOM 1585 N N . LYS A 1 194 ? -16.002 1.697 18.434 1.00 93.38 194 LYS A N 1
ATOM 1586 C CA . LYS A 1 194 ? -17.459 1.607 18.539 1.00 93.38 194 LYS A CA 1
ATOM 1587 C C . LYS A 1 194 ? -18.095 3.001 18.672 1.00 93.38 194 LYS A C 1
ATOM 1589 O O . LYS A 1 194 ? -17.430 3.932 19.133 1.00 93.38 194 LYS A O 1
ATOM 1594 N N . PRO A 1 195 ? -19.366 3.169 18.257 1.00 91.75 195 PRO A N 1
ATOM 1595 C CA . PRO A 1 195 ? -20.262 2.149 17.688 1.00 91.75 195 PRO A CA 1
ATOM 1596 C C . PRO A 1 195 ? -20.072 1.912 16.178 1.00 91.75 195 PRO A C 1
ATOM 1598 O O . PRO A 1 195 ? -20.531 0.910 15.643 1.00 91.75 195 PRO A O 1
ATOM 1601 N N . PHE A 1 196 ? -19.343 2.787 15.487 1.00 86.69 196 PHE A N 1
ATOM 1602 C CA . PHE A 1 196 ? -19.351 2.868 14.023 1.00 86.69 196 PHE A CA 1
ATOM 1603 C C . PHE A 1 196 ? -18.415 1.895 13.287 1.00 86.69 196 PHE A C 1
ATOM 1605 O O . PHE A 1 196 ? -18.229 2.018 12.079 1.00 86.69 196 PHE A O 1
ATOM 1612 N N . ASN A 1 197 ? -17.808 0.941 14.003 1.00 88.19 197 ASN A N 1
ATOM 1613 C CA . ASN A 1 197 ? -16.864 -0.050 13.471 1.00 88.19 197 ASN A CA 1
ATOM 1614 C C . ASN A 1 197 ? -15.711 0.573 12.649 1.00 88.19 197 ASN A C 1
ATOM 1616 O O . ASN A 1 197 ? -15.254 -0.001 11.658 1.00 88.19 197 ASN A O 1
ATOM 1620 N N . VAL A 1 198 ? -15.227 1.747 13.068 1.00 93.25 198 VAL A N 1
ATOM 1621 C CA . VAL A 1 198 ? -14.037 2.381 12.481 1.00 93.25 198 VAL A CA 1
ATOM 1622 C C . VAL A 1 198 ? -12.798 1.670 13.008 1.00 93.25 198 VAL A C 1
ATOM 1624 O O . VAL A 1 198 ? -12.737 1.342 14.187 1.00 93.25 198 VAL A O 1
ATOM 1627 N N . TRP A 1 199 ? -11.798 1.454 12.160 1.00 96.44 199 TRP A N 1
ATOM 1628 C CA . TRP A 1 199 ? -10.544 0.829 12.571 1.00 96.44 199 TRP A CA 1
ATOM 1629 C C . TRP A 1 199 ? -9.401 1.835 12.607 1.00 96.44 199 TRP A C 1
ATOM 1631 O O . TRP A 1 199 ? -9.307 2.729 11.762 1.00 96.44 199 TRP A O 1
ATOM 1641 N N . MET A 1 200 ? -8.536 1.670 13.598 1.00 97.00 200 MET A N 1
ATOM 1642 C CA . MET A 1 200 ? -7.299 2.416 13.769 1.00 97.00 200 MET A CA 1
ATOM 1643 C C . MET A 1 200 ? -6.139 1.445 13.976 1.00 97.00 200 MET A C 1
ATOM 1645 O O . MET A 1 200 ? -6.339 0.294 14.365 1.00 97.00 200 MET A O 1
ATOM 1649 N N . VAL A 1 201 ? -4.930 1.933 13.739 1.00 97.75 201 VAL A N 1
ATOM 1650 C CA . VAL A 1 201 ? -3.687 1.289 14.153 1.00 97.75 201 VAL A CA 1
ATOM 1651 C C . VAL A 1 201 ? -2.999 2.187 15.174 1.00 97.75 201 VAL A C 1
ATOM 1653 O O . VAL A 1 201 ? -2.953 3.410 15.013 1.00 97.75 201 VAL A O 1
ATOM 1656 N N . GLU A 1 202 ? -2.515 1.578 16.246 1.00 97.81 202 GLU A N 1
ATOM 1657 C CA . GLU A 1 202 ? -1.769 2.219 17.319 1.00 97.81 202 GLU A CA 1
ATOM 1658 C C . GLU A 1 202 ? -0.310 1.767 17.282 1.00 97.81 202 GLU A C 1
ATOM 1660 O O . GLU A 1 202 ? -0.035 0.575 17.147 1.00 97.81 202 GLU A O 1
ATOM 1665 N N . TYR A 1 203 ? 0.608 2.723 17.413 1.00 97.50 203 TYR A N 1
ATOM 1666 C CA . TYR A 1 203 ? 2.052 2.508 17.483 1.00 97.50 203 TYR A CA 1
ATOM 1667 C C . TYR A 1 203 ? 2.684 3.640 18.304 1.00 97.50 203 TYR A C 1
ATOM 1669 O O . TYR A 1 203 ? 2.335 4.804 18.102 1.00 97.50 203 TYR A O 1
ATOM 1677 N N . CYS A 1 204 ? 3.570 3.314 19.253 1.00 94.56 204 CYS A N 1
ATOM 1678 C CA . CYS A 1 204 ? 4.218 4.282 20.157 1.00 94.56 204 CYS A CA 1
ATOM 1679 C C . CYS A 1 204 ? 3.238 5.288 20.808 1.00 94.56 204 CYS A C 1
ATOM 1681 O O . CYS A 1 204 ? 3.488 6.490 20.832 1.00 94.56 204 CYS A O 1
ATOM 1683 N N . GLY A 1 205 ? 2.075 4.812 21.274 1.00 93.00 205 GLY A N 1
ATOM 1684 C CA . GLY A 1 205 ? 1.040 5.650 21.904 1.00 93.00 205 GLY A CA 1
ATOM 1685 C C . GLY A 1 205 ? 0.253 6.554 20.944 1.00 93.00 205 GLY A C 1
ATOM 1686 O O . GLY A 1 205 ? -0.701 7.211 21.350 1.00 93.00 205 GLY A O 1
ATOM 1687 N N . CYS A 1 206 ? 0.596 6.567 19.656 1.00 96.19 206 CYS A N 1
ATOM 1688 C CA . CYS A 1 206 ? -0.119 7.311 18.631 1.00 96.19 206 CYS A CA 1
ATOM 1689 C C . CYS A 1 206 ? -1.142 6.424 17.924 1.00 96.19 206 CYS A C 1
ATOM 1691 O O . CYS A 1 206 ? -0.816 5.327 17.482 1.00 96.19 206 CYS A O 1
ATOM 1693 N N . GLN A 1 207 ? -2.367 6.924 17.745 1.00 95.62 207 GLN A N 1
ATOM 1694 C CA . GLN A 1 207 ? -3.429 6.235 17.005 1.00 95.62 207 GLN A CA 1
ATOM 1695 C C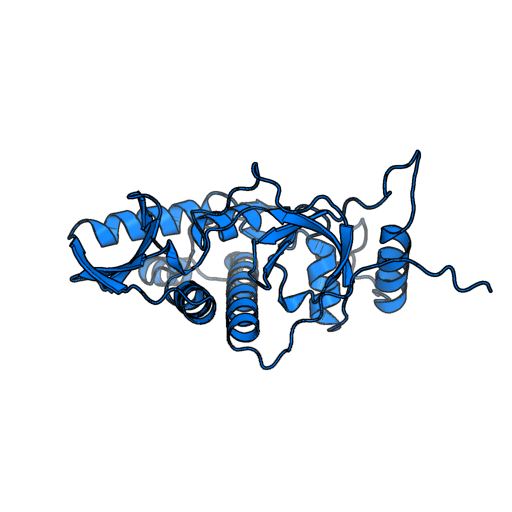 . GLN A 1 207 ? -3.717 6.927 15.672 1.00 95.62 207 GLN A C 1
ATOM 1697 O O . GLN A 1 207 ? -3.892 8.148 15.604 1.00 95.62 207 GLN A O 1
ATOM 1702 N N . LYS A 1 208 ? -3.815 6.141 14.597 1.00 96.00 208 LYS A N 1
ATOM 1703 C CA . LYS A 1 208 ? -4.130 6.623 13.247 1.00 96.00 208 LYS A CA 1
ATOM 1704 C C . LYS A 1 208 ? -5.277 5.813 12.653 1.00 96.00 208 LYS A C 1
ATOM 1706 O O . LYS A 1 208 ? -5.310 4.594 12.764 1.00 96.00 208 LYS A O 1
ATOM 1711 N N . ILE A 1 209 ? -6.235 6.494 12.026 1.00 94.44 209 ILE A N 1
ATOM 1712 C CA . ILE A 1 209 ? -7.382 5.844 11.373 1.00 94.44 209 ILE A CA 1
ATOM 1713 C C . ILE A 1 209 ? -6.944 5.151 10.096 1.00 94.44 209 ILE A C 1
ATOM 1715 O O . ILE A 1 209 ? -6.152 5.705 9.343 1.00 94.44 209 ILE A O 1
ATOM 1719 N N . LEU A 1 210 ? -7.537 3.986 9.838 1.00 94.94 210 LEU A N 1
ATOM 1720 C CA . LEU A 1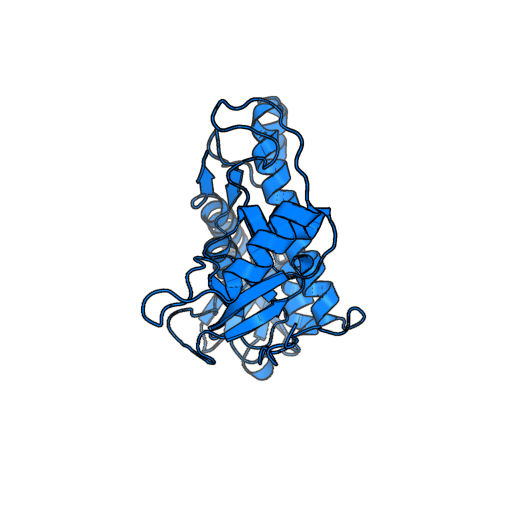 210 ? -7.392 3.232 8.602 1.00 94.94 210 LEU A CA 1
ATOM 1721 C C . LEU A 1 210 ? -8.576 3.537 7.664 1.00 94.94 210 LEU A C 1
ATOM 1723 O O . LEU A 1 210 ? -9.633 2.906 7.783 1.00 94.94 210 LEU A O 1
ATOM 1727 N N . PRO A 1 211 ? -8.449 4.491 6.719 1.00 91.25 211 PRO A N 1
ATOM 1728 C CA . PRO A 1 211 ? -9.531 4.847 5.798 1.00 91.25 211 PRO A CA 1
ATOM 1729 C C . PRO A 1 211 ? -9.920 3.715 4.836 1.00 91.25 211 PRO A C 1
ATOM 1731 O O . PRO A 1 211 ? -11.037 3.720 4.312 1.00 91.25 211 PRO A O 1
ATOM 1734 N N . PHE A 1 212 ? -9.021 2.745 4.643 1.00 91.75 212 PHE A N 1
ATOM 1735 C CA . PHE A 1 212 ? -9.164 1.589 3.755 1.00 91.75 212 PHE A CA 1
ATOM 1736 C C . PHE A 1 212 ? -9.180 0.264 4.531 1.00 91.75 212 PHE A C 1
ATOM 1738 O O . PHE A 1 212 ? -8.661 -0.747 4.067 1.00 91.75 212 PHE A O 1
ATOM 1745 N N . SER A 1 213 ? -9.780 0.251 5.726 1.00 92.94 213 SER A N 1
ATOM 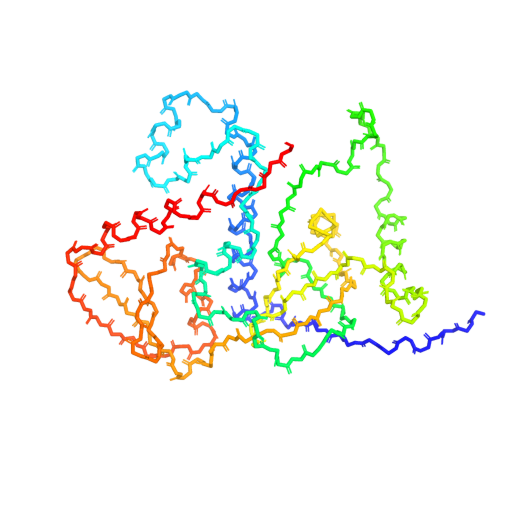1746 C CA . SER A 1 213 ? -9.746 -0.890 6.657 1.00 92.94 213 SER A CA 1
ATOM 1747 C C . SER A 1 213 ? -10.100 -2.246 6.030 1.00 92.94 213 SER A C 1
ATOM 1749 O O . SER A 1 213 ? -9.486 -3.245 6.387 1.00 92.94 213 SER A O 1
ATOM 1751 N N . ARG A 1 214 ? -11.018 -2.291 5.054 1.00 92.50 214 ARG A N 1
ATOM 1752 C CA . ARG A 1 214 ? -11.398 -3.524 4.339 1.00 92.50 214 ARG A CA 1
ATOM 1753 C C . ARG A 1 214 ? -10.212 -4.233 3.671 1.00 92.50 214 ARG A C 1
ATOM 1755 O O . ARG A 1 214 ? -10.213 -5.456 3.624 1.00 92.50 214 ARG A O 1
ATOM 1762 N N . VAL A 1 215 ? -9.232 -3.484 3.166 1.00 94.31 215 VAL A N 1
ATOM 1763 C CA . VAL A 1 215 ? -8.056 -4.027 2.460 1.00 94.31 215 VAL A CA 1
ATOM 1764 C C . VAL A 1 215 ? -6.766 -3.882 3.262 1.00 94.31 215 VAL A C 1
ATOM 1766 O O . VAL A 1 215 ? -5.867 -4.700 3.122 1.00 94.31 215 VAL A O 1
ATOM 1769 N N . THR A 1 216 ? -6.683 -2.903 4.164 1.00 96.31 216 THR A N 1
ATOM 1770 C CA . THR A 1 216 ? -5.514 -2.722 5.031 1.00 96.31 216 THR A CA 1
ATOM 1771 C C . THR A 1 216 ? -5.490 -3.710 6.201 1.00 96.31 216 THR A C 1
ATOM 1773 O O . THR A 1 216 ? -4.424 -4.215 6.541 1.00 96.31 216 THR A O 1
ATOM 1776 N N . LEU A 1 217 ? -6.634 -4.012 6.831 1.00 96.88 217 LEU A N 1
ATOM 1777 C CA . LEU A 1 217 ? -6.658 -4.935 7.977 1.00 96.88 217 LEU A CA 1
ATOM 1778 C C . LEU A 1 217 ? -6.188 -6.349 7.620 1.00 96.88 217 LEU A C 1
ATOM 1780 O O . LEU A 1 217 ? -5.413 -6.893 8.404 1.00 96.88 217 LEU A O 1
ATOM 1784 N N . PRO A 1 218 ? -6.598 -6.952 6.482 1.00 97.88 218 PRO A N 1
ATOM 1785 C CA . PRO A 1 218 ? -6.056 -8.242 6.067 1.00 97.88 218 PRO A CA 1
ATOM 1786 C C . PRO A 1 218 ? -4.529 -8.231 5.958 1.00 97.88 218 PRO A C 1
ATOM 1788 O O . PRO A 1 218 ? -3.894 -9.155 6.453 1.00 97.88 218 PRO A O 1
ATOM 1791 N N . VAL A 1 219 ? -3.941 -7.161 5.405 1.00 98.31 219 VAL A N 1
ATOM 1792 C CA . VAL A 1 219 ? -2.479 -7.012 5.319 1.00 98.31 219 VAL A CA 1
ATOM 1793 C C . VAL A 1 219 ? -1.856 -6.957 6.712 1.00 98.31 219 VAL A C 1
ATOM 1795 O O . VAL A 1 219 ? -0.950 -7.728 6.997 1.00 98.31 219 VAL A O 1
ATOM 1798 N N . LEU A 1 220 ? -2.355 -6.097 7.606 1.00 98.12 220 LEU A N 1
ATOM 1799 C CA . LEU A 1 220 ? -1.795 -5.953 8.959 1.00 98.12 220 LEU A CA 1
ATOM 1800 C C . LEU A 1 220 ? -1.914 -7.242 9.787 1.00 98.12 220 LEU A C 1
ATOM 1802 O O . LEU A 1 220 ? -0.999 -7.587 10.532 1.00 98.12 220 LEU A O 1
ATOM 1806 N N . ARG A 1 221 ? -3.019 -7.979 9.645 1.00 98.00 221 ARG A N 1
ATOM 1807 C CA . ARG A 1 221 ? -3.209 -9.269 10.321 1.00 98.00 221 ARG A CA 1
ATOM 1808 C C . ARG A 1 221 ? -2.283 -10.343 9.767 1.00 98.00 221 ARG A C 1
ATOM 1810 O O . ARG A 1 221 ? -1.632 -11.021 10.553 1.00 98.00 221 ARG A O 1
ATOM 1817 N N . ALA A 1 222 ? -2.174 -10.456 8.442 1.00 97.62 222 ALA A N 1
ATOM 1818 C CA . ALA A 1 222 ? -1.253 -11.393 7.798 1.00 97.62 222 ALA A CA 1
ATOM 1819 C C . ALA A 1 222 ? 0.219 -11.051 8.087 1.00 97.62 222 ALA A C 1
ATOM 1821 O O . ALA A 1 222 ? 1.045 -11.943 8.224 1.00 97.62 222 ALA A O 1
ATOM 1822 N N . TYR A 1 223 ? 0.529 -9.766 8.275 1.00 97.69 223 TYR A N 1
ATOM 1823 C CA . TYR A 1 223 ? 1.838 -9.290 8.723 1.00 97.69 223 TYR A CA 1
ATOM 1824 C C . TYR A 1 223 ? 2.157 -9.676 10.181 1.00 97.69 223 TYR A C 1
ATOM 1826 O O . TYR A 1 223 ? 3.303 -9.598 10.621 1.00 97.69 223 TYR A O 1
ATOM 1834 N N . GLY A 1 224 ? 1.151 -10.108 10.947 1.00 97.56 224 GLY A N 1
ATOM 1835 C CA . GLY A 1 224 ? 1.316 -10.634 12.299 1.00 97.56 224 GLY A CA 1
ATOM 1836 C C . GLY A 1 224 ? 0.898 -9.683 13.419 1.00 97.56 224 GLY A C 1
ATOM 1837 O O . GLY A 1 224 ? 1.286 -9.904 14.565 1.00 97.56 224 GLY A O 1
ATOM 1838 N N . VAL A 1 225 ? 0.126 -8.622 13.145 1.00 97.62 225 VAL A N 1
ATOM 1839 C CA . VAL A 1 225 ? -0.405 -7.757 14.214 1.00 97.62 225 VAL A CA 1
ATOM 1840 C C . VAL A 1 225 ? -1.489 -8.515 14.982 1.00 97.62 225 VAL A C 1
ATOM 1842 O O . VAL A 1 225 ? -2.626 -8.622 14.528 1.00 97.62 225 VAL A O 1
ATOM 1845 N N . LYS A 1 226 ? -1.122 -9.063 16.147 1.00 95.12 226 LYS A N 1
ATOM 1846 C CA . LYS A 1 226 ? -1.999 -9.920 16.970 1.00 95.12 226 LYS A CA 1
ATOM 1847 C C . LYS A 1 226 ? -2.821 -9.160 18.009 1.00 95.12 226 LYS A C 1
ATOM 1849 O O . LYS A 1 226 ? -3.870 -9.639 18.426 1.00 95.12 226 LYS A O 1
ATOM 1854 N N . LYS A 1 227 ? -2.339 -8.003 18.470 1.00 96.69 227 LYS A N 1
ATOM 1855 C CA . LYS A 1 227 ? -3.021 -7.225 19.510 1.00 96.69 227 LYS A CA 1
ATOM 1856 C C . LYS A 1 227 ? -4.214 -6.502 18.895 1.00 96.69 227 LYS A C 1
ATOM 1858 O O . LYS A 1 227 ? -4.034 -5.651 18.024 1.00 96.69 227 LYS A O 1
ATOM 1863 N N . GLU A 1 228 ? -5.414 -6.804 19.381 1.00 96.62 228 GLU A N 1
ATOM 1864 C CA . GLU A 1 228 ? -6.631 -6.062 19.054 1.00 96.62 228 GLU A CA 1
ATOM 1865 C C . GLU A 1 228 ? -7.297 -5.554 20.338 1.00 96.62 228 GLU A C 1
ATOM 1867 O O . GLU A 1 228 ? -7.422 -6.291 21.314 1.00 96.62 228 GLU A O 1
ATOM 1872 N N . LYS A 1 229 ? -7.750 -4.298 20.342 1.00 96.25 229 LYS A N 1
ATOM 1873 C CA . LYS A 1 229 ? -8.552 -3.732 21.437 1.00 96.25 229 LYS A CA 1
ATOM 1874 C C . LYS A 1 229 ? -9.773 -2.994 20.910 1.00 96.25 229 LYS A C 1
ATOM 1876 O O . LYS A 1 229 ? -9.811 -2.553 19.759 1.00 96.25 229 LYS A O 1
ATOM 1881 N N . THR A 1 230 ? -10.772 -2.834 21.770 1.00 96.75 230 THR A N 1
ATOM 1882 C CA . THR A 1 230 ? -11.975 -2.056 21.462 1.00 96.75 230 THR A CA 1
ATOM 1883 C C . THR A 1 230 ? -11.968 -0.759 2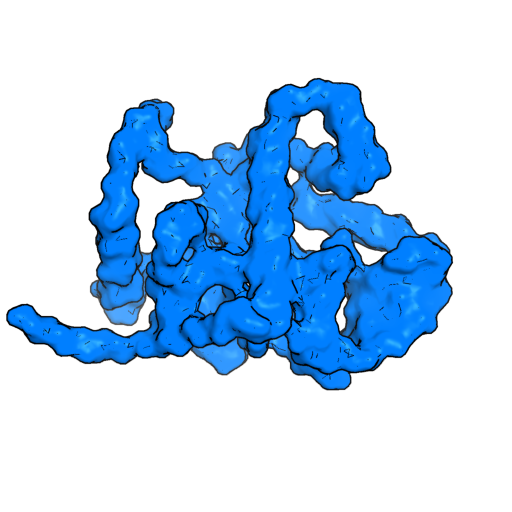2.255 1.00 96.75 230 THR A C 1
ATOM 1885 O O . THR A 1 230 ? -11.618 -0.754 23.430 1.00 96.75 230 THR A O 1
ATOM 1888 N N . GLN A 1 231 ? -12.369 0.339 21.618 1.00 95.12 231 GLN A N 1
ATOM 1889 C CA . GLN A 1 231 ? -12.575 1.623 22.286 1.00 95.12 231 GLN A CA 1
ATOM 1890 C C . GLN A 1 231 ? -13.871 2.279 21.816 1.00 95.12 231 GLN A C 1
ATOM 1892 O O . GLN A 1 231 ? -14.343 2.029 20.705 1.00 95.12 231 GLN A O 1
ATOM 1897 N N . TRP A 1 232 ? -14.437 3.148 22.641 1.00 94.38 232 TRP A N 1
ATOM 1898 C CA . TRP A 1 232 ? -15.591 3.960 22.271 1.00 94.38 232 TRP A CA 1
ATOM 1899 C C . TRP A 1 232 ? -15.135 5.319 21.752 1.00 94.38 232 TRP A C 1
ATOM 1901 O O . TRP A 1 232 ? -14.230 5.938 22.302 1.00 94.38 232 TRP A O 1
ATOM 1911 N N . GLY A 1 233 ? -15.743 5.790 20.665 1.00 92.25 233 GLY A N 1
ATOM 1912 C CA . GLY A 1 233 ? -15.369 7.071 20.079 1.00 92.25 233 GLY A CA 1
ATOM 1913 C C . GLY A 1 233 ? -16.403 7.582 19.093 1.00 92.25 233 GLY A C 1
ATOM 1914 O O . GLY A 1 233 ? -16.392 7.211 17.918 1.00 92.25 233 GLY A O 1
ATOM 1915 N N . LEU A 1 234 ? -17.255 8.501 19.547 1.00 88.88 234 LEU A N 1
ATOM 1916 C CA . LEU A 1 234 ? -18.338 9.067 18.737 1.00 88.88 234 LEU A CA 1
ATOM 1917 C C . LEU A 1 234 ? -17.824 9.946 17.581 1.00 88.88 234 LEU A C 1
ATOM 1919 O O . LEU A 1 234 ? -18.413 9.982 16.506 1.00 88.88 234 LEU A O 1
ATOM 1923 N N . SER A 1 235 ? -16.659 10.583 17.743 1.00 89.50 235 SER A N 1
ATOM 1924 C CA . SER A 1 235 ? -16.033 11.399 16.690 1.00 89.50 235 SER A CA 1
ATOM 1925 C C . SER A 1 235 ? -15.313 10.583 15.603 1.00 89.50 235 SER A C 1
ATOM 1927 O O . SER A 1 235 ? -14.806 11.150 14.631 1.00 89.50 235 SER A O 1
ATOM 1929 N N . SER A 1 236 ? -15.256 9.252 15.728 1.00 87.31 236 SER A N 1
ATOM 1930 C CA . SER A 1 236 ? -14.488 8.383 14.824 1.00 87.31 236 SER A CA 1
ATOM 1931 C C . SER A 1 236 ? -14.971 8.427 13.373 1.00 87.31 236 SER A C 1
ATOM 1933 O O . SER A 1 236 ? -14.140 8.436 12.464 1.00 87.31 236 SER A O 1
ATOM 1935 N N . LEU A 1 237 ? -16.282 8.547 13.135 1.00 87.06 237 LEU A N 1
ATOM 1936 C CA . LEU A 1 237 ? -16.839 8.702 11.786 1.00 87.06 237 LEU A CA 1
ATOM 1937 C C . LEU A 1 237 ? -16.392 9.995 11.108 1.00 87.06 237 LEU A C 1
ATOM 1939 O O . LEU A 1 237 ? -16.025 9.980 9.933 1.00 87.06 237 LEU A O 1
ATOM 1943 N N . LEU A 1 238 ? -16.412 11.114 11.835 1.00 87.06 238 LEU A N 1
ATOM 1944 C CA . LEU A 1 238 ? -15.979 12.407 11.302 1.00 87.06 238 LEU A CA 1
ATOM 1945 C C . LEU A 1 238 ? -14.494 12.364 10.939 1.00 87.06 238 LEU A C 1
ATOM 1947 O O . LEU A 1 238 ? -14.105 12.770 9.843 1.00 87.06 238 LEU A O 1
ATOM 1951 N N . LYS A 1 239 ? -13.669 11.791 11.822 1.00 88.94 239 LYS A N 1
ATOM 1952 C CA . LYS A 1 239 ? -12.240 11.604 11.562 1.00 88.94 239 LYS A CA 1
ATOM 1953 C C . LYS A 1 239 ? -11.997 10.666 10.364 1.00 88.94 239 LYS A C 1
ATOM 1955 O O . LYS A 1 239 ? -11.147 10.970 9.530 1.00 88.94 239 LYS A O 1
ATOM 1960 N N . LEU A 1 240 ? -12.773 9.585 10.218 1.00 88.88 240 LEU A N 1
ATOM 1961 C CA . LEU A 1 240 ? -12.718 8.688 9.054 1.00 88.88 240 LEU A CA 1
ATOM 1962 C C . LEU A 1 240 ? -13.063 9.421 7.753 1.00 88.88 240 LEU A C 1
ATOM 1964 O O . LEU A 1 240 ? -12.328 9.309 6.773 1.00 88.88 240 LEU A O 1
ATOM 1968 N N . ARG A 1 241 ? -14.149 10.204 7.744 1.00 85.06 241 ARG A N 1
ATOM 1969 C CA . ARG A 1 241 ? -14.543 11.023 6.587 1.00 85.06 241 ARG A CA 1
ATOM 1970 C C . ARG A 1 241 ? -13.439 12.008 6.201 1.00 85.06 241 ARG A C 1
ATOM 1972 O O . ARG A 1 241 ? -13.105 12.106 5.022 1.00 85.06 241 ARG A O 1
ATOM 1979 N N . LYS A 1 242 ? -12.819 12.673 7.183 1.00 86.38 242 LYS A N 1
ATOM 1980 C CA . LYS A 1 242 ? -11.685 13.585 6.957 1.00 86.38 242 LYS A CA 1
ATOM 1981 C C . LYS A 1 242 ? -10.499 12.871 6.299 1.00 86.38 242 LYS A C 1
ATOM 1983 O O . LYS A 1 242 ? -9.955 13.391 5.331 1.00 86.38 242 LYS A O 1
ATOM 1988 N N . GLN A 1 243 ? -10.136 11.674 6.768 1.00 85.75 243 GLN A N 1
ATOM 1989 C CA . GLN A 1 243 ? -9.037 10.890 6.184 1.00 85.75 243 GLN A CA 1
ATOM 1990 C C . GLN A 1 243 ? -9.347 10.401 4.765 1.00 85.75 243 GLN A C 1
ATOM 1992 O O . GLN A 1 243 ? -8.510 10.520 3.873 1.00 85.75 243 GLN A O 1
ATOM 1997 N N . LYS A 1 244 ? -10.574 9.928 4.512 1.00 82.19 244 LYS A N 1
ATOM 1998 C CA . LYS A 1 244 ? -11.004 9.563 3.153 1.00 82.19 244 LYS A CA 1
ATOM 1999 C C . LYS A 1 244 ? -10.941 10.754 2.191 1.00 82.19 244 LYS A C 1
ATOM 2001 O O . LYS A 1 244 ? -10.483 10.593 1.066 1.00 82.19 244 LYS A O 1
ATOM 2006 N N . LYS A 1 245 ? -11.330 11.953 2.641 1.00 79.44 245 LYS A N 1
ATOM 2007 C CA . LYS A 1 245 ? -11.202 13.186 1.850 1.00 79.44 245 LYS A CA 1
ATOM 2008 C C . LYS A 1 245 ? -9.736 13.575 1.613 1.00 79.44 245 LYS A C 1
ATOM 2010 O O . LYS A 1 245 ? -9.376 13.993 0.521 1.00 79.44 245 LYS A O 1
ATOM 2015 N N . ALA A 1 246 ? -8.864 13.392 2.602 1.00 78.69 246 ALA A N 1
ATOM 2016 C CA . ALA A 1 246 ? -7.433 13.648 2.439 1.00 78.69 246 ALA A CA 1
ATOM 2017 C C . ALA A 1 246 ? -6.779 12.730 1.386 1.00 78.69 246 ALA A C 1
ATOM 2019 O O . ALA A 1 246 ? -5.866 13.169 0.686 1.00 78.69 246 ALA A O 1
ATOM 2020 N N . ALA A 1 247 ? -7.270 11.495 1.225 1.00 74.06 247 ALA A N 1
ATOM 2021 C CA . ALA A 1 247 ? -6.790 10.563 0.199 1.00 74.06 247 ALA A CA 1
ATOM 2022 C C . ALA A 1 247 ? -6.964 11.083 -1.223 1.00 74.06 247 ALA A C 1
ATOM 2024 O O . ALA A 1 247 ? -6.105 10.872 -2.073 1.00 74.06 247 ALA A O 1
ATOM 2025 N N . VAL A 1 248 ? -8.058 11.794 -1.470 1.00 69.25 248 VAL A N 1
ATOM 2026 C CA . VAL A 1 248 ? -8.391 12.320 -2.793 1.00 69.25 248 VAL A CA 1
ATOM 2027 C C . VAL A 1 248 ? -7.815 13.717 -3.037 1.00 69.25 248 VAL A C 1
ATOM 2029 O O . VAL A 1 248 ? -7.876 14.210 -4.151 1.00 69.25 248 VAL A O 1
ATOM 2032 N N . ASN A 1 249 ? -7.174 14.366 -2.064 1.00 72.31 249 ASN A N 1
ATOM 2033 C CA . ASN A 1 249 ? -6.589 15.691 -2.307 1.00 72.31 249 ASN A CA 1
ATOM 2034 C C . ASN A 1 249 ? -5.294 15.648 -3.138 1.00 72.31 249 ASN A C 1
ATOM 2036 O O . ASN A 1 249 ? -5.006 16.606 -3.865 1.00 72.31 249 ASN A O 1
ATOM 2040 N N . TYR A 1 250 ? -4.552 14.539 -3.068 1.00 75.25 250 TYR A N 1
ATOM 2041 C CA . TYR A 1 250 ? -3.256 14.353 -3.725 1.00 75.25 250 TYR A CA 1
ATOM 2042 C C . TYR A 1 250 ? -3.392 13.404 -4.918 1.00 75.25 250 TYR A C 1
ATOM 2044 O O . TYR A 1 250 ? -3.226 12.187 -4.818 1.00 75.25 250 TYR A O 1
ATOM 2052 N N . GLN A 1 251 ? -3.736 13.992 -6.059 1.00 76.69 251 GLN A N 1
ATOM 2053 C CA . GLN A 1 251 ? -4.015 13.285 -7.306 1.00 76.69 251 GLN A CA 1
ATOM 2054 C C . GLN A 1 251 ? -2.978 13.612 -8.368 1.00 76.69 251 GLN A C 1
ATOM 2056 O O . GLN A 1 251 ? -2.546 14.755 -8.500 1.00 76.69 251 GLN A O 1
ATOM 2061 N N . MET A 1 252 ? -2.656 12.602 -9.164 1.00 75.50 252 MET A N 1
ATOM 2062 C CA . MET A 1 252 ? -1.978 12.750 -10.443 1.00 75.50 252 MET A CA 1
ATOM 2063 C C . MET A 1 252 ? -2.983 13.289 -11.459 1.00 75.50 252 MET A C 1
ATOM 2065 O O . MET A 1 252 ? -4.146 12.877 -11.451 1.00 75.50 252 MET A O 1
ATOM 2069 N N . ARG A 1 253 ? -2.546 14.200 -12.324 1.00 71.88 253 ARG A N 1
ATOM 2070 C CA . ARG A 1 253 ? -3.345 14.753 -13.420 1.00 71.88 253 ARG A CA 1
ATOM 2071 C C . ARG A 1 253 ? -2.620 14.521 -14.743 1.00 71.88 253 ARG A C 1
ATOM 2073 O O . ARG A 1 253 ? -1.396 14.379 -14.735 1.00 71.88 253 ARG A O 1
ATOM 2080 N N . ARG A 1 254 ? -3.400 14.413 -15.819 1.00 62.28 254 ARG A N 1
ATOM 2081 C CA . ARG A 1 254 ? -2.905 14.531 -17.196 1.00 62.28 254 ARG A CA 1
ATOM 2082 C C . ARG A 1 254 ? -2.475 15.960 -17.480 1.00 62.28 254 ARG A C 1
ATOM 2084 O O . ARG A 1 254 ? -3.144 16.867 -16.933 1.00 62.28 254 ARG A O 1
#

Solvent-accessible surface area (backbone atoms only — not comparable to full-atom values): 13904 Å² total; per-residue (Å²): 132,82,81,71,83,75,90,62,49,78,59,78,72,62,77,81,39,65,38,43,45,26,32,29,55,35,28,50,52,51,52,51,51,21,54,52,46,56,49,51,85,76,55,53,74,66,58,49,52,53,36,41,72,74,66,44,82,69,70,64,57,90,62,28,29,17,49,37,31,62,62,50,44,43,46,55,43,74,66,56,35,82,87,43,73,78,38,73,74,40,58,29,41,37,56,36,58,30,39,32,49,38,44,68,67,69,84,48,39,43,100,86,68,41,82,43,92,69,60,61,67,63,54,52,47,52,57,44,56,40,61,72,37,63,53,98,87,39,63,65,50,70,35,43,30,40,29,44,42,91,51,71,37,33,30,38,78,34,51,27,46,58,43,54,54,33,46,75,72,71,40,73,40,68,39,36,34,25,29,21,38,42,78,61,33,86,65,33,33,41,35,42,28,33,89,81,71,44,42,30,44,32,45,94,93,44,77,44,66,33,66,48,41,90,45,38,46,54,27,45,45,53,63,49,37,78,47,71,50,77,46,80,43,86,62,47,62,61,54,40,51,52,49,49,52,56,53,46,70,49,56,39,59,107

Sequence (254 aa):
MEETNREFRVELFEWTDPLVRACRDFVAFKDAIDMNNRAVGVYSLTFRKIRKFFGCYDDLKRGATAIMPFHFLQLAFPFTDSSKCIEEYQIKQIRPQLVLSGKYNTYNMSLCQEPCDVFPDIIMNGLGDACFEKSDGILKTETKYFKIGRLPLYVALEGKNRVSLYKEFRQCMFANVKTIYFPESYAMTLVKVKPFNVWMVEYCGCQKILPFSRVTLPVLRAYGVKKEKTQWGLSSLLKLRKQKKAAVNYQMRR

Foldseek 3Di:
DDPPPPDAAEPDDDCPQLLNVLLLVLLVVQVVLLVVLVCLVVDDPVVLVVCVVVLNLNVADPQFRGQQQVLLCCLLQVQWDQVAFPFAWGKYWAFLSQENFTAADDPQQDVPGDGDDDPLCVVQVVQQVQQPDDDPNHRNDPFEWEDEAPRSHIYTPPCRNVSVSCVVVRHIGIGTYTYTYGDQQQQKAWEQEPDVRWIWIDHPNDIHTRLPCVSSVSNSVSSPNPHYYYDYDPCRVVNSSVSSNSSNVRTDGD

pLDDT: mean 81.78, std 15.1, range [31.95, 98.44]

Mean predicted aligned error: 8.29 Å

Organism: Serratia marcescens (NCBI:txid615)

Nearest PDB structures (foldseek):
  5x0g-assembly1_A  TM=4.657E-01  e=4.838E-01  Thermococcus kodakarensis KOD1
  7pwo-assembly1_k2  TM=5.136E-01  e=2.894E+00  Giardia lamblia ATCC 50803